Protein AF-A0A4Z0EK10-F1 (afdb_monomer_lite)

Sequence (229 aa):
MNTLVLLLAAGGTLLLPGCGADTPPAQRVPARRLAALPPPAAPNLAAHESDSASLEDVQRQVLSQLNRDPLVGNVGHDFAHLVAIYERSIQAGAERELRTGQHPGLLQLAAAVRGRALALGAAAERLAQDLHGRARNYAPDDFSDPFTRGVRESLKVSMRAHAAAALPDHDFAALLAGQRQSVAAIARAALATGRLPAAGQALARQVLAPRPAETQLLQSVLRKRHPAQ

pLDDT: mean 79.88, std 21.48, range [30.05, 98.5]

Foldseek 3Di:
DDDDDDDDDDDDDDDDDDDDDDDDPDDDDPDDDPPPDPDDPPPPPPPPPPVPLFLVVLLVQLVVVCVVVPDPQQLQLNLLVSLLSLLVSLLSLLVLCCVANDPPVSVVVSVVSNVVSVVLNVLSVVRNVVCPPPDHDGDCPDCPTLLVVLLVVLSVLSVPQDDDPVHSLLRSLSSVVSSLVSSLSNLVSSVVSVRHDPSSVVSSCVSNPDDPVSNVSSVVSNVPPDDDD

Secondary structure (DSSP, 8-state):
------------------------------------PPPP-------------SHHHHHHHHHHHHHHS---S-HHHHHHHHHHHHHHHHHHHHHHHHHH---HHHHHHHHHHHHHHHHHHHHHHHHHHHTTTPPP-S-TT-TTSHHHHHHHHHHHHHHHSPPP-S-HHHHHHHHHHHHHHHHHHHHHHHHHTT---HHHHHHHHHHH---HHHHHHHHHHHHT-----

Structure (mmCIF, N/CA/C/O backbone):
data_AF-A0A4Z0EK10-F1
#
_entry.id   AF-A0A4Z0EK10-F1
#
loop_
_atom_site.group_PDB
_atom_site.id
_atom_site.type_symbol
_atom_site.label_atom_id
_atom_site.label_alt_id
_atom_site.label_comp_id
_atom_site.label_asym_id
_atom_site.label_entity_id
_atom_site.label_seq_id
_atom_site.pdbx_PDB_ins_code
_atom_site.Cartn_x
_atom_site.Cartn_y
_atom_site.Cartn_z
_atom_site.occupancy
_atom_site.B_iso_or_equiv
_atom_site.auth_seq_id
_atom_site.auth_comp_id
_atom_site.auth_asym_id
_atom_site.auth_atom_id
_atom_site.pdbx_PDB_model_num
ATOM 1 N N . MET A 1 1 ? -53.757 5.456 -19.008 1.00 47.75 1 MET A N 1
ATOM 2 C CA . MET A 1 1 ? -54.662 4.377 -19.456 1.00 47.75 1 MET A CA 1
ATOM 3 C C . MET A 1 1 ? -54.189 3.926 -20.825 1.00 47.75 1 MET A C 1
ATOM 5 O O . MET A 1 1 ? -54.245 4.740 -21.730 1.00 47.75 1 MET A O 1
ATOM 9 N N . ASN A 1 2 ? -53.629 2.719 -20.940 1.00 40.22 2 ASN A N 1
ATOM 10 C CA . ASN A 1 2 ? -53.630 1.915 -22.170 1.00 40.22 2 ASN A CA 1
ATOM 11 C C . ASN A 1 2 ? -53.059 0.518 -21.873 1.00 40.22 2 ASN A C 1
ATOM 13 O O . ASN A 1 2 ? -51.856 0.312 -21.768 1.00 40.22 2 ASN A O 1
ATOM 17 N N . THR A 1 3 ? -54.004 -0.376 -21.603 1.00 50.72 3 THR A N 1
ATOM 18 C CA . THR A 1 3 ? -54.178 -1.735 -22.133 1.00 50.72 3 THR A CA 1
ATOM 19 C C . THR A 1 3 ? -52.950 -2.618 -22.408 1.00 50.72 3 THR A C 1
ATOM 21 O O . THR A 1 3 ? -52.325 -2.576 -23.460 1.00 50.72 3 THR A O 1
ATOM 24 N N . LEU A 1 4 ? -52.722 -3.487 -21.422 1.00 48.34 4 LEU A N 1
ATOM 25 C CA . LEU A 1 4 ? -52.412 -4.922 -21.463 1.00 48.34 4 LEU A CA 1
ATOM 26 C C . LEU A 1 4 ? -52.564 -5.647 -22.828 1.00 48.34 4 LEU A C 1
ATOM 28 O O . LEU A 1 4 ? -53.654 -5.662 -23.397 1.00 48.34 4 LEU A O 1
ATOM 32 N N . VAL A 1 5 ? -51.532 -6.396 -23.242 1.00 55.84 5 VAL A N 1
ATOM 33 C CA . VAL A 1 5 ? -51.675 -7.646 -24.016 1.00 55.84 5 VAL A CA 1
ATOM 34 C C . VAL A 1 5 ? -50.801 -8.720 -23.365 1.00 55.84 5 VAL A C 1
ATOM 36 O O . VAL A 1 5 ? -49.588 -8.572 -23.235 1.00 55.84 5 VAL A O 1
ATOM 39 N N . LEU A 1 6 ? -51.475 -9.778 -22.920 1.00 52.28 6 LEU A N 1
ATOM 40 C CA . LEU A 1 6 ? -50.957 -11.032 -22.383 1.00 52.28 6 LEU A CA 1
ATOM 41 C C . LEU A 1 6 ? -50.672 -11.988 -23.554 1.00 52.28 6 LEU A C 1
ATOM 43 O O . LEU A 1 6 ? -51.521 -12.110 -24.436 1.00 52.28 6 LEU A O 1
ATOM 47 N N . LEU A 1 7 ? -49.571 -12.745 -23.521 1.00 56.16 7 LEU A N 1
ATOM 48 C CA . LEU A 1 7 ? -49.493 -14.018 -24.244 1.00 56.16 7 LEU A CA 1
ATOM 49 C C . LEU A 1 7 ? -48.640 -15.047 -23.482 1.00 56.16 7 LEU A C 1
ATOM 51 O O . LEU A 1 7 ? -47.443 -14.874 -23.267 1.00 56.16 7 LEU A O 1
ATOM 55 N N . LEU A 1 8 ? -49.353 -16.097 -23.058 1.00 53.88 8 LEU A N 1
ATOM 56 C CA . LEU A 1 8 ? -48.940 -17.472 -22.741 1.00 53.88 8 LEU A CA 1
ATOM 57 C C . LEU A 1 8 ? -47.992 -18.059 -23.814 1.00 53.88 8 LEU A C 1
ATOM 59 O O . LEU A 1 8 ? -47.977 -17.566 -24.934 1.00 53.88 8 LEU A O 1
ATOM 63 N N . ALA A 1 9 ? -47.331 -19.211 -23.695 1.00 47.28 9 ALA A N 1
ATOM 64 C CA . ALA A 1 9 ? -46.877 -20.137 -22.650 1.00 47.28 9 ALA A CA 1
ATOM 65 C C . ALA A 1 9 ? -46.330 -21.357 -23.433 1.00 47.28 9 ALA A C 1
ATOM 67 O O . ALA A 1 9 ? -46.975 -21.759 -24.396 1.00 47.28 9 ALA A O 1
ATOM 68 N N . ALA A 1 10 ? -45.201 -21.955 -23.038 1.00 53.94 10 ALA A N 1
ATOM 69 C CA . ALA A 1 10 ? -44.805 -23.354 -23.312 1.00 53.94 10 ALA A CA 1
ATOM 70 C C . ALA A 1 10 ? -43.416 -23.558 -22.669 1.00 53.94 10 ALA A C 1
ATOM 72 O O . ALA A 1 10 ? -42.511 -22.777 -22.927 1.00 53.94 10 ALA A O 1
ATOM 73 N N . GLY A 1 11 ? -43.171 -24.483 -21.743 1.00 50.38 11 GLY A N 1
ATOM 74 C CA . GLY A 1 11 ? -43.614 -25.873 -21.729 1.00 50.38 11 GLY A CA 1
ATOM 75 C C . GLY A 1 11 ? -42.463 -26.728 -22.264 1.00 50.38 11 GLY A C 1
ATOM 76 O O . GLY A 1 11 ? -42.337 -26.882 -23.471 1.00 50.38 11 GLY A O 1
ATOM 77 N N . GLY A 1 12 ? -41.593 -27.227 -21.379 1.00 52.25 12 GLY A N 1
ATOM 78 C CA . GLY A 1 12 ? -40.404 -27.984 -21.780 1.00 52.25 12 GLY A CA 1
ATOM 79 C C . GLY A 1 12 ? -39.626 -28.578 -20.607 1.00 52.25 12 GLY A C 1
ATOM 80 O O . GLY A 1 12 ? -38.464 -28.249 -20.398 1.00 52.25 12 GLY A O 1
ATOM 81 N N . THR A 1 13 ? -40.269 -29.437 -19.818 1.00 56.75 13 THR A N 1
ATOM 82 C CA . THR A 1 13 ? -39.607 -30.364 -18.892 1.00 56.75 13 THR A CA 1
ATOM 83 C C . THR A 1 13 ? -39.066 -31.555 -19.683 1.00 56.75 13 THR A C 1
ATOM 85 O O . THR A 1 13 ? -39.840 -32.366 -20.186 1.00 56.75 13 THR A O 1
ATOM 88 N N . LEU A 1 14 ? -37.742 -31.689 -19.777 1.00 59.19 14 LEU A N 1
ATOM 89 C CA . LEU A 1 14 ? -37.100 -32.925 -20.227 1.00 59.19 14 LEU A CA 1
ATOM 90 C C . LEU A 1 14 ? -36.701 -33.750 -19.001 1.00 59.19 14 LEU A C 1
ATOM 92 O O . LEU A 1 14 ? -35.735 -33.443 -18.306 1.00 59.19 14 LEU A O 1
ATOM 96 N N . LEU A 1 15 ? -37.488 -34.794 -18.745 1.00 62.97 15 LEU A N 1
ATOM 97 C CA . LEU A 1 15 ? -37.109 -35.950 -17.939 1.00 62.97 15 LEU A CA 1
ATOM 98 C C . LEU A 1 15 ? -36.258 -36.872 -18.821 1.00 62.97 15 LEU A C 1
ATOM 100 O O . LEU A 1 15 ? -36.701 -37.250 -19.905 1.00 62.97 15 LEU A O 1
ATOM 104 N N . LEU A 1 16 ? -35.073 -37.265 -18.351 1.00 63.69 16 LEU A N 1
ATOM 105 C CA . LEU A 1 16 ? -34.347 -38.416 -18.889 1.00 63.69 16 LEU A CA 1
ATOM 106 C C . LEU A 1 16 ? -34.176 -39.480 -17.789 1.00 63.69 16 LEU A C 1
ATOM 108 O O . LEU A 1 16 ? -33.967 -39.124 -16.627 1.00 63.69 16 LEU A O 1
ATOM 112 N N . PRO A 1 17 ? -34.319 -40.770 -18.144 1.00 65.75 17 PRO A N 1
ATOM 113 C CA . PRO A 1 17 ? -34.435 -41.890 -17.218 1.00 65.75 17 PRO A CA 1
ATOM 114 C C . PRO A 1 17 ? -33.068 -42.386 -16.731 1.00 65.75 17 PRO A C 1
ATOM 116 O O . PRO A 1 17 ? -32.049 -42.224 -17.400 1.00 65.75 17 PRO A O 1
ATOM 119 N N . GLY A 1 18 ? -33.065 -43.031 -15.564 1.00 53.84 18 GLY A N 1
ATOM 120 C CA . GLY A 1 18 ? -31.908 -43.757 -15.050 1.00 53.84 18 GLY A CA 1
ATOM 121 C C . GLY A 1 18 ? -31.681 -45.104 -15.741 1.00 53.84 18 GLY A C 1
ATOM 122 O O . GLY A 1 18 ? -32.594 -45.667 -16.333 1.00 53.84 18 GLY A O 1
ATOM 123 N N . CYS A 1 19 ? -30.461 -45.625 -15.604 1.00 58.31 19 CYS A N 1
ATOM 124 C CA . CYS A 1 19 ? -30.144 -47.054 -15.545 1.00 58.31 19 CYS A CA 1
ATOM 125 C C . CYS A 1 19 ? -28.684 -47.195 -15.095 1.00 58.31 19 CYS A C 1
ATOM 127 O O . CYS A 1 19 ? -27.784 -46.614 -15.698 1.00 58.31 19 CYS A O 1
ATOM 129 N N . GLY A 1 20 ? -28.461 -47.921 -14.000 1.00 46.81 20 GLY A N 1
ATOM 130 C CA . GLY A 1 20 ? -27.128 -48.337 -13.578 1.00 46.81 20 GLY A CA 1
ATOM 131 C C . GLY A 1 20 ? -26.662 -49.582 -14.330 1.00 46.81 20 GLY A C 1
ATOM 132 O O . GLY A 1 20 ? -27.494 -50.320 -14.851 1.00 46.81 20 GLY A O 1
ATOM 133 N N . ALA A 1 21 ? -25.347 -49.799 -14.361 1.00 47.12 21 ALA A N 1
ATOM 134 C CA . ALA A 1 21 ? -24.664 -51.024 -13.928 1.00 47.12 21 ALA A CA 1
ATOM 135 C C . ALA A 1 21 ? -23.184 -51.011 -14.366 1.00 47.12 21 ALA A C 1
ATOM 137 O O . ALA A 1 21 ? -22.825 -50.459 -15.402 1.00 47.12 21 ALA A O 1
ATOM 138 N N . ASP A 1 22 ? -22.379 -51.676 -13.540 1.00 49.97 22 ASP A N 1
ATOM 139 C CA . ASP A 1 22 ? -21.115 -52.350 -13.845 1.00 49.97 22 ASP A CA 1
ATOM 140 C C . ASP A 1 22 ? -19.837 -51.527 -14.044 1.00 49.97 22 ASP A C 1
ATOM 142 O O . ASP A 1 22 ? -19.376 -51.201 -15.136 1.00 49.97 22 ASP A O 1
ATOM 146 N N . THR A 1 23 ? -19.180 -51.320 -12.903 1.00 52.31 23 THR A N 1
ATOM 147 C CA . THR A 1 23 ? -17.749 -51.048 -12.767 1.00 52.31 23 THR A CA 1
ATOM 148 C C . THR A 1 23 ? -16.926 -52.284 -13.174 1.00 52.31 23 THR A C 1
ATOM 150 O O . THR A 1 23 ? -17.044 -53.325 -12.522 1.00 52.31 23 THR A O 1
ATOM 153 N N . PRO A 1 24 ? -16.020 -52.200 -14.164 1.00 60.88 24 PRO A N 1
ATOM 154 C CA . PRO A 1 24 ? -15.007 -53.229 -14.388 1.00 60.88 24 PRO A CA 1
ATOM 155 C C . PRO A 1 24 ? -13.875 -53.107 -13.349 1.00 60.88 24 PRO A C 1
ATOM 157 O O . PRO A 1 24 ? -13.464 -51.986 -13.028 1.00 60.88 24 PRO A O 1
ATOM 160 N N . PRO A 1 25 ? -13.290 -54.211 -12.845 1.00 53.12 25 PRO A N 1
ATOM 161 C CA . PRO A 1 25 ? -12.092 -54.134 -12.020 1.00 53.12 25 PRO A CA 1
ATOM 162 C C . PRO A 1 25 ? -10.884 -53.805 -12.909 1.00 53.12 25 PRO A C 1
ATOM 164 O O . PRO A 1 25 ? -10.335 -54.673 -13.587 1.00 53.12 25 PRO A O 1
ATOM 167 N N . ALA A 1 26 ? -10.451 -52.544 -12.911 1.00 47.34 26 ALA A N 1
ATOM 168 C CA . ALA A 1 26 ? -9.211 -52.152 -13.569 1.00 47.34 26 ALA A CA 1
ATOM 169 C C . ALA A 1 26 ? -7.996 -52.511 -12.693 1.00 47.34 26 ALA A C 1
ATOM 171 O O . ALA A 1 26 ? -7.876 -52.112 -11.533 1.00 47.34 26 ALA A O 1
ATOM 172 N N . GLN A 1 27 ? -7.109 -53.301 -13.295 1.00 46.69 27 GLN A N 1
ATOM 173 C CA . GLN A 1 27 ? -5.836 -53.801 -12.785 1.00 46.69 27 GLN A CA 1
ATOM 174 C C . GLN A 1 27 ? -4.974 -52.717 -12.118 1.00 46.69 27 GLN A C 1
ATOM 176 O O . GLN A 1 27 ? -4.704 -51.662 -12.691 1.00 46.69 27 GLN A O 1
ATOM 181 N N . ARG A 1 28 ? -4.438 -53.031 -10.931 1.00 41.78 28 ARG A N 1
ATOM 182 C CA . ARG A 1 28 ? -3.312 -52.295 -10.342 1.00 41.78 28 ARG A CA 1
ATOM 183 C C . ARG A 1 28 ? -2.048 -52.579 -11.152 1.00 41.78 28 ARG A C 1
ATOM 185 O O . ARG A 1 28 ? -1.432 -53.630 -10.998 1.00 41.78 28 ARG A O 1
ATOM 192 N N . VAL A 1 29 ? -1.639 -51.617 -11.968 1.00 49.53 29 VAL A N 1
ATOM 193 C CA . VAL A 1 29 ? -0.254 -51.517 -12.442 1.00 49.53 29 VAL A CA 1
ATOM 194 C C . VAL A 1 29 ? 0.632 -51.221 -11.220 1.00 49.53 29 VAL A C 1
ATOM 196 O O . VAL A 1 29 ? 0.300 -50.315 -10.451 1.00 49.53 29 VAL A O 1
ATOM 199 N N . PRO A 1 30 ? 1.736 -51.952 -10.982 1.00 44.97 30 PRO A N 1
ATOM 200 C CA . PRO A 1 30 ? 2.655 -51.613 -9.905 1.00 44.97 30 PRO A CA 1
ATOM 201 C C . PRO A 1 30 ? 3.260 -50.232 -10.175 1.00 44.97 30 PRO A C 1
ATOM 203 O O . PRO A 1 30 ? 3.948 -50.016 -11.173 1.00 44.97 30 PRO A O 1
ATOM 206 N N . ALA A 1 31 ? 2.990 -49.288 -9.272 1.00 42.72 31 ALA A N 1
ATOM 207 C CA . ALA A 1 31 ? 3.600 -47.971 -9.284 1.00 42.72 31 ALA A CA 1
ATOM 208 C C . ALA A 1 31 ? 5.120 -48.123 -9.139 1.00 42.72 31 ALA A C 1
ATOM 210 O O . ALA A 1 31 ? 5.648 -48.393 -8.058 1.00 42.72 31 ALA A O 1
ATOM 211 N N . ARG A 1 32 ? 5.837 -47.946 -10.250 1.00 38.28 32 ARG A N 1
ATOM 212 C CA . ARG A 1 32 ? 7.274 -47.686 -10.247 1.00 38.28 32 ARG A CA 1
ATOM 213 C C . ARG A 1 32 ? 7.479 -46.413 -9.426 1.00 38.28 32 ARG A C 1
ATOM 215 O O . ARG A 1 32 ? 7.024 -45.348 -9.833 1.00 38.28 32 ARG A O 1
ATOM 222 N N . ARG A 1 33 ? 8.113 -46.538 -8.254 1.00 39.78 33 ARG A N 1
ATOM 223 C CA . ARG A 1 33 ? 8.541 -45.405 -7.422 1.00 39.78 33 ARG A CA 1
ATOM 224 C C . ARG A 1 33 ? 9.461 -44.514 -8.257 1.00 39.78 33 ARG A C 1
ATOM 226 O O . ARG A 1 33 ? 10.658 -44.768 -8.352 1.00 39.78 33 ARG A O 1
ATOM 233 N N . LEU A 1 34 ? 8.894 -43.485 -8.873 1.00 39.22 34 LEU A N 1
ATOM 234 C CA . LEU A 1 34 ? 9.641 -42.284 -9.198 1.00 39.22 34 LEU A CA 1
ATOM 235 C C . LEU A 1 34 ? 9.953 -41.634 -7.855 1.00 39.22 34 LEU A C 1
ATOM 237 O O . LEU A 1 34 ? 9.046 -41.376 -7.063 1.00 39.22 34 LEU A O 1
ATOM 241 N N . ALA A 1 35 ? 11.242 -41.476 -7.567 1.00 42.66 35 ALA A N 1
ATOM 242 C CA . ALA A 1 35 ? 11.700 -40.707 -6.427 1.00 42.66 35 ALA A CA 1
ATOM 243 C C . ALA A 1 35 ? 10.970 -39.359 -6.447 1.00 42.66 35 ALA A C 1
ATOM 245 O O . ALA A 1 35 ? 11.043 -38.626 -7.434 1.00 42.66 35 ALA A O 1
ATOM 246 N N . ALA A 1 36 ? 10.212 -39.085 -5.386 1.00 37.19 36 ALA A N 1
ATOM 247 C CA . ALA A 1 36 ? 9.603 -37.787 -5.185 1.00 37.19 36 ALA A CA 1
ATOM 248 C C . ALA A 1 36 ? 10.741 -36.765 -5.142 1.00 37.19 36 ALA A C 1
ATOM 250 O O . ALA A 1 36 ? 11.570 -36.789 -4.231 1.00 37.19 36 ALA A O 1
ATOM 251 N N . LEU A 1 37 ? 10.807 -35.909 -6.161 1.00 43.03 37 LEU A N 1
ATOM 252 C CA . LEU A 1 37 ? 11.572 -34.677 -6.074 1.00 43.03 37 LEU A CA 1
ATOM 253 C C . LEU A 1 37 ? 11.081 -33.942 -4.819 1.00 43.03 37 LEU A C 1
ATOM 255 O O . LEU A 1 37 ? 9.863 -33.864 -4.616 1.00 43.03 37 LEU A O 1
ATOM 259 N N . PRO A 1 38 ? 11.986 -33.455 -3.954 1.00 40.94 38 PRO A N 1
ATOM 260 C CA . PRO A 1 38 ? 11.575 -32.681 -2.797 1.00 40.94 38 PRO A CA 1
ATOM 261 C C . PRO A 1 38 ? 10.718 -31.502 -3.283 1.00 40.94 38 PRO A C 1
ATOM 263 O O . PRO A 1 38 ? 11.028 -30.925 -4.332 1.00 40.94 38 PRO A O 1
ATOM 266 N N . PRO A 1 39 ? 9.635 -31.146 -2.568 1.00 42.28 39 PRO A N 1
ATOM 267 C CA . PRO A 1 39 ? 8.909 -29.924 -2.879 1.00 42.28 39 PRO A CA 1
ATOM 268 C C . PRO A 1 39 ? 9.919 -28.767 -2.903 1.00 42.28 39 PRO A C 1
ATOM 270 O O . PRO A 1 39 ? 10.843 -28.776 -2.079 1.00 42.28 39 PRO A O 1
ATOM 273 N N . PRO A 1 40 ? 9.794 -27.785 -3.821 1.00 41.62 40 PRO A N 1
ATOM 274 C CA . PRO A 1 40 ? 10.572 -26.565 -3.682 1.00 41.62 40 PRO A CA 1
ATOM 275 C C . PRO A 1 40 ? 10.317 -26.067 -2.266 1.00 41.62 40 PRO A C 1
ATOM 277 O O . PRO A 1 40 ? 9.159 -25.948 -1.857 1.00 41.62 40 PRO A O 1
ATOM 280 N N . ALA A 1 41 ? 11.394 -25.890 -1.500 1.00 33.44 41 ALA A N 1
ATOM 281 C CA . ALA A 1 41 ? 11.308 -25.326 -0.171 1.00 33.44 41 ALA A CA 1
ATOM 282 C C . ALA A 1 41 ? 10.461 -24.061 -0.300 1.00 33.44 41 ALA A C 1
ATOM 284 O O . ALA A 1 41 ? 10.862 -23.114 -0.981 1.00 33.44 41 ALA A O 1
ATOM 285 N N . ALA A 1 42 ? 9.263 -24.077 0.289 1.00 35.34 42 ALA A N 1
ATOM 286 C CA . ALA A 1 42 ? 8.547 -22.843 0.526 1.00 35.34 42 ALA A CA 1
ATOM 287 C C . ALA A 1 42 ? 9.570 -21.933 1.210 1.00 35.34 42 ALA A C 1
ATOM 289 O O . ALA A 1 42 ? 10.209 -22.399 2.164 1.00 35.34 42 ALA A O 1
ATOM 290 N N . PRO A 1 43 ? 9.826 -20.711 0.705 1.00 34.19 43 PRO A N 1
ATOM 291 C CA . PRO A 1 43 ? 10.676 -19.794 1.428 1.00 34.19 43 PRO A CA 1
ATOM 292 C C . PRO A 1 43 ? 10.074 -19.723 2.820 1.00 34.19 43 PRO A C 1
ATOM 294 O O . PRO A 1 43 ? 8.905 -19.372 2.989 1.00 34.19 43 PRO A O 1
ATOM 297 N N . ASN A 1 44 ? 10.859 -20.190 3.784 1.00 30.05 44 ASN A N 1
ATOM 298 C CA . ASN A 1 44 ? 10.543 -20.169 5.192 1.00 30.05 44 ASN A CA 1
ATOM 299 C C . ASN A 1 44 ? 10.613 -18.688 5.574 1.00 30.05 44 ASN A C 1
ATOM 301 O O . ASN A 1 44 ? 11.593 -18.207 6.138 1.00 30.05 44 ASN A O 1
ATOM 305 N N . LEU A 1 45 ? 9.603 -17.931 5.139 1.00 34.62 45 LEU A N 1
ATOM 306 C CA . LEU A 1 45 ? 9.253 -16.639 5.676 1.00 34.62 45 LEU A CA 1
ATOM 307 C C . LEU A 1 45 ? 8.783 -16.981 7.073 1.00 34.62 45 LEU A C 1
ATOM 309 O O . LEU A 1 45 ? 7.595 -17.190 7.306 1.00 34.62 45 LEU A O 1
ATOM 313 N N . ALA A 1 46 ? 9.754 -17.140 7.974 1.00 30.50 46 ALA A N 1
ATOM 314 C CA . ALA A 1 46 ? 9.512 -17.069 9.388 1.00 30.50 46 ALA A CA 1
ATOM 315 C C . ALA A 1 46 ? 8.582 -15.875 9.560 1.00 30.50 46 ALA A C 1
ATOM 317 O O . ALA A 1 46 ? 8.954 -14.731 9.272 1.00 30.50 46 ALA A O 1
ATOM 318 N N . ALA A 1 47 ? 7.339 -16.178 9.921 1.00 33.91 47 ALA A N 1
ATOM 319 C CA . ALA A 1 47 ? 6.456 -15.217 10.514 1.00 33.91 47 ALA A CA 1
ATOM 320 C C . ALA A 1 47 ? 7.213 -14.748 11.752 1.00 33.91 47 ALA A C 1
ATOM 322 O O . ALA A 1 47 ? 7.162 -15.365 12.811 1.00 33.91 47 ALA A O 1
ATOM 323 N N . HIS A 1 48 ? 8.003 -13.687 11.601 1.00 31.22 48 HIS A N 1
ATOM 324 C CA . HIS A 1 48 ? 8.180 -12.788 12.709 1.00 31.22 48 HIS A CA 1
ATOM 325 C C . HIS A 1 48 ? 6.759 -12.329 13.000 1.00 31.22 48 HIS A C 1
ATOM 327 O O . HIS A 1 48 ? 6.218 -11.481 12.290 1.00 31.22 48 HIS A O 1
ATOM 333 N N . GLU A 1 49 ? 6.134 -12.978 13.984 1.00 35.53 49 GLU A N 1
ATOM 334 C CA . GLU A 1 49 ? 5.062 -12.395 14.772 1.00 35.53 49 GLU A CA 1
ATOM 335 C C . GLU A 1 49 ? 5.643 -11.112 15.365 1.00 35.53 49 GLU A C 1
ATOM 337 O O . GLU A 1 49 ? 6.135 -11.053 16.488 1.00 35.53 49 GLU A O 1
ATOM 342 N N . SER A 1 50 ? 5.701 -10.077 14.535 1.00 38.31 50 SER A N 1
ATOM 343 C CA . SER A 1 50 ? 5.911 -8.724 14.979 1.00 38.31 50 SER A CA 1
ATOM 344 C C . SER A 1 50 ? 4.631 -8.380 15.715 1.00 38.31 50 SER A C 1
ATOM 346 O O . SER A 1 50 ? 3.664 -7.908 15.123 1.00 38.31 50 SER A O 1
ATOM 348 N N . ASP A 1 51 ? 4.633 -8.600 17.027 1.00 42.62 51 ASP A N 1
ATOM 349 C CA . ASP A 1 51 ? 3.610 -8.142 17.979 1.00 42.62 51 ASP A CA 1
ATOM 350 C C . ASP A 1 51 ? 3.599 -6.594 18.105 1.00 42.62 51 ASP A C 1
ATOM 352 O O . ASP A 1 51 ? 3.180 -5.992 19.090 1.00 42.62 51 ASP A O 1
ATOM 356 N N . SER A 1 52 ? 4.097 -5.927 17.068 1.00 46.56 52 SER A N 1
ATOM 357 C CA . SER A 1 52 ? 4.566 -4.560 17.002 1.00 46.56 52 SER A CA 1
ATOM 358 C C . SER A 1 52 ? 3.898 -3.919 15.782 1.00 46.56 52 SER A C 1
ATOM 360 O O . SER A 1 52 ? 4.442 -3.930 14.678 1.00 46.56 52 SER A O 1
ATOM 362 N N . ALA A 1 53 ? 2.660 -3.450 15.965 1.00 58.47 53 ALA A N 1
ATOM 363 C CA . ALA A 1 53 ? 1.878 -2.764 14.930 1.00 58.47 53 ALA A CA 1
ATOM 364 C C . ALA A 1 53 ? 1.782 -1.256 15.200 1.00 58.47 53 ALA A C 1
ATOM 366 O O . ALA A 1 53 ? 0.732 -0.638 15.001 1.00 58.47 53 ALA A O 1
ATOM 367 N N . SER A 1 54 ? 2.854 -0.665 15.736 1.00 65.12 54 SER A N 1
ATOM 368 C CA . SER A 1 54 ? 2.999 0.787 15.730 1.00 65.12 54 SER A CA 1
ATOM 369 C C . SER A 1 54 ? 3.455 1.260 14.347 1.00 65.12 54 SER A C 1
ATOM 371 O O . SER A 1 54 ? 4.032 0.509 13.556 1.00 65.12 54 SER A O 1
ATOM 373 N N . LEU A 1 55 ? 3.213 2.534 14.048 1.00 66.50 55 LEU A N 1
ATOM 374 C CA . LEU A 1 55 ? 3.698 3.155 12.819 1.00 66.50 55 LEU A CA 1
ATOM 375 C C . LEU A 1 55 ? 5.235 3.093 12.707 1.00 66.50 55 LEU A C 1
ATOM 377 O O . LEU A 1 55 ? 5.758 2.899 11.612 1.00 66.50 55 LEU A O 1
ATOM 381 N N . GLU A 1 56 ? 5.952 3.224 13.824 1.00 70.62 56 GLU A N 1
ATOM 382 C CA . GLU A 1 56 ? 7.416 3.127 13.866 1.00 70.62 56 GLU A CA 1
ATOM 383 C C . GLU A 1 56 ? 7.904 1.717 13.516 1.00 70.62 56 GLU A C 1
ATOM 385 O O . GLU A 1 56 ? 8.888 1.559 12.794 1.00 70.62 56 GLU A O 1
ATOM 390 N N . ASP A 1 57 ? 7.201 0.677 13.966 1.00 70.94 57 ASP A N 1
ATOM 391 C CA . ASP A 1 57 ? 7.541 -0.712 13.636 1.00 70.94 57 ASP A CA 1
ATOM 392 C C . ASP A 1 57 ? 7.375 -0.982 12.150 1.00 70.94 57 ASP A C 1
ATOM 394 O O . ASP A 1 57 ? 8.255 -1.562 11.519 1.00 70.94 57 ASP A O 1
ATOM 398 N N . VAL A 1 58 ? 6.286 -0.478 11.573 1.00 68.25 58 VAL A N 1
ATOM 399 C CA . VAL A 1 58 ? 6.038 -0.549 10.135 1.00 68.25 58 VAL A CA 1
ATOM 400 C C . VAL A 1 58 ? 7.126 0.182 9.353 1.00 68.25 58 VAL A C 1
ATOM 402 O O . VAL A 1 58 ? 7.614 -0.331 8.349 1.00 68.25 58 VAL A O 1
ATOM 405 N N . GLN A 1 59 ? 7.547 1.365 9.803 1.00 72.06 59 GLN A N 1
ATOM 406 C CA . GLN A 1 59 ? 8.643 2.098 9.166 1.00 72.06 59 GLN A CA 1
ATOM 407 C C . GLN A 1 59 ? 9.953 1.305 9.233 1.00 72.06 59 GLN A C 1
ATOM 409 O O . GLN A 1 59 ? 10.632 1.150 8.215 1.00 72.06 59 GLN A O 1
ATOM 414 N N . ARG A 1 60 ? 10.291 0.754 10.405 1.00 77.06 60 ARG A N 1
ATOM 415 C CA . ARG A 1 60 ? 11.462 -0.117 10.575 1.00 77.06 60 ARG A CA 1
ATOM 416 C C . ARG A 1 60 ? 11.366 -1.360 9.703 1.00 77.06 60 ARG A C 1
ATOM 418 O O . ARG A 1 60 ? 12.373 -1.762 9.132 1.00 77.06 60 ARG A O 1
ATOM 425 N N . GLN A 1 61 ? 10.178 -1.934 9.552 1.00 73.06 61 GLN A N 1
ATOM 426 C CA . GLN A 1 61 ? 9.936 -3.085 8.695 1.00 73.06 61 GLN A CA 1
ATOM 427 C C . GLN A 1 61 ? 10.138 -2.738 7.222 1.00 73.06 61 GLN A C 1
ATOM 429 O O . GLN A 1 61 ? 10.857 -3.462 6.541 1.00 73.06 61 GLN A O 1
ATOM 434 N N . VAL A 1 62 ? 9.571 -1.629 6.736 1.00 75.06 62 VAL A N 1
ATOM 435 C CA . VAL A 1 62 ? 9.763 -1.163 5.353 1.00 75.06 62 VAL A CA 1
ATOM 436 C C . VAL A 1 62 ? 11.248 -0.925 5.079 1.00 75.06 62 VAL A C 1
ATOM 438 O O . VAL A 1 62 ? 11.772 -1.442 4.100 1.00 75.06 62 VAL A O 1
ATOM 441 N N . LEU A 1 63 ? 11.953 -0.208 5.960 1.00 78.75 63 LEU A N 1
ATOM 442 C CA . LEU A 1 63 ? 13.387 0.062 5.802 1.00 78.75 63 LEU A CA 1
ATOM 443 C C . LEU A 1 63 ? 14.235 -1.214 5.896 1.00 78.75 63 LEU A C 1
ATOM 445 O O . LEU A 1 63 ? 15.115 -1.434 5.071 1.00 78.75 63 LEU A O 1
ATOM 449 N N . SER A 1 64 ? 13.956 -2.084 6.868 1.00 79.69 64 SER A N 1
ATOM 450 C CA . SER A 1 64 ? 14.618 -3.386 7.013 1.00 79.69 64 SER A CA 1
ATOM 451 C C . SER A 1 64 ? 14.396 -4.265 5.789 1.00 79.69 64 SER A C 1
ATOM 453 O O . SER A 1 64 ? 15.311 -4.968 5.364 1.00 79.69 64 SER A O 1
ATOM 455 N N . GLN A 1 65 ? 13.188 -4.248 5.231 1.00 76.56 65 GLN A N 1
ATOM 456 C CA . GLN A 1 65 ? 12.865 -5.036 4.058 1.00 76.56 65 GLN A CA 1
ATOM 457 C C . GLN A 1 65 ? 13.537 -4.464 2.815 1.00 76.56 65 GLN A C 1
ATOM 459 O O . GLN A 1 65 ? 14.143 -5.234 2.094 1.00 76.56 65 GLN A O 1
ATOM 464 N N . LEU A 1 66 ? 13.563 -3.144 2.626 1.00 78.69 66 LEU A N 1
ATOM 465 C CA . LEU A 1 66 ? 14.320 -2.517 1.536 1.00 78.69 66 LEU A CA 1
ATOM 466 C C . LEU A 1 66 ? 15.837 -2.726 1.653 1.00 78.69 66 LEU A C 1
ATOM 468 O O . LEU A 1 66 ? 16.527 -2.758 0.640 1.00 78.69 66 LEU A O 1
ATOM 472 N N . ASN A 1 67 ? 16.365 -2.893 2.868 1.00 82.38 67 ASN A N 1
ATOM 473 C CA . ASN A 1 67 ? 17.767 -3.262 3.069 1.00 82.38 67 ASN A CA 1
ATOM 474 C C . ASN A 1 67 ? 18.049 -4.733 2.717 1.00 82.38 67 ASN A C 1
ATOM 476 O O . ASN A 1 67 ? 19.161 -5.052 2.306 1.00 82.38 67 ASN A O 1
ATOM 480 N N . ARG A 1 68 ? 17.074 -5.630 2.914 1.00 83.75 68 ARG A N 1
ATOM 481 C CA . ARG A 1 68 ? 17.194 -7.065 2.596 1.00 83.75 68 ARG A CA 1
ATOM 482 C C . ARG A 1 68 ? 16.930 -7.353 1.119 1.00 83.75 68 ARG A C 1
ATOM 484 O O . ARG A 1 68 ? 17.697 -8.075 0.495 1.00 83.75 68 ARG A O 1
ATOM 491 N N . ASP A 1 69 ? 15.881 -6.738 0.592 1.00 83.06 69 ASP A N 1
ATOM 492 C CA . ASP A 1 69 ? 15.375 -6.860 -0.768 1.00 83.06 69 ASP A CA 1
ATOM 493 C C . ASP A 1 69 ? 15.417 -5.465 -1.421 1.00 83.06 69 ASP A C 1
ATOM 495 O O . ASP A 1 69 ? 14.407 -4.750 -1.455 1.00 83.06 69 ASP A O 1
ATOM 499 N N . PRO A 1 70 ? 16.596 -5.014 -1.887 1.00 87.81 70 PRO A N 1
ATOM 500 C CA . PRO A 1 70 ? 16.728 -3.701 -2.495 1.00 87.81 70 PRO A CA 1
ATOM 501 C C . PRO A 1 70 ? 15.914 -3.602 -3.784 1.00 87.81 70 PRO A C 1
ATOM 503 O O . PRO A 1 70 ? 15.698 -4.581 -4.502 1.00 87.81 70 PRO A O 1
ATOM 506 N N . LEU A 1 71 ? 15.506 -2.375 -4.103 1.00 93.00 71 LEU A N 1
ATOM 507 C CA . LEU A 1 71 ? 14.825 -2.071 -5.354 1.00 93.00 71 LEU A CA 1
ATOM 508 C C . LEU A 1 71 ? 15.711 -2.462 -6.545 1.00 93.00 71 LEU A C 1
ATOM 510 O O . LEU A 1 71 ? 16.868 -2.046 -6.633 1.00 93.00 71 LEU A O 1
ATOM 514 N N . VAL A 1 72 ? 15.166 -3.248 -7.473 1.00 95.12 72 VAL A N 1
ATOM 515 C CA . VAL A 1 72 ? 15.954 -3.869 -8.554 1.00 95.12 72 VAL A CA 1
ATOM 516 C C . VAL A 1 72 ? 16.070 -2.987 -9.796 1.00 95.12 72 VAL A C 1
ATOM 518 O O . VAL A 1 72 ? 16.792 -3.323 -10.732 1.00 95.12 72 VAL A O 1
ATOM 521 N N . GLY A 1 73 ? 15.371 -1.851 -9.832 1.00 96.50 73 GLY A N 1
ATOM 522 C CA . GLY A 1 73 ? 15.404 -0.915 -10.954 1.00 96.50 73 GLY A CA 1
ATOM 523 C C . GLY A 1 73 ? 14.391 -1.231 -12.048 1.00 96.50 73 GLY A C 1
ATOM 524 O O . GLY A 1 73 ? 14.540 -0.742 -13.166 1.00 96.50 73 GLY A O 1
ATOM 525 N N . ASN A 1 74 ? 13.357 -2.022 -11.753 1.00 97.81 74 ASN A N 1
ATOM 526 C CA . ASN A 1 74 ? 12.206 -2.207 -12.635 1.00 97.81 74 ASN A CA 1
ATOM 527 C C . ASN A 1 74 ? 10.939 -1.640 -11.978 1.00 97.81 74 ASN A C 1
ATOM 529 O O . ASN A 1 74 ? 10.501 -2.146 -10.950 1.00 97.81 74 ASN A O 1
ATOM 533 N N . VAL A 1 75 ? 10.338 -0.599 -12.571 1.00 97.94 75 VAL A N 1
ATOM 534 C CA . VAL A 1 75 ? 9.205 0.138 -11.979 1.00 97.94 75 VAL A CA 1
ATOM 535 C C . VAL A 1 75 ? 8.049 -0.794 -11.629 1.00 97.94 75 VAL A C 1
ATOM 537 O O . VAL A 1 75 ? 7.454 -0.640 -10.572 1.00 97.94 75 VAL A O 1
ATOM 540 N N . GLY A 1 76 ? 7.722 -1.760 -12.493 1.00 98.19 76 GLY A N 1
ATOM 541 C CA . GLY A 1 76 ? 6.623 -2.692 -12.246 1.00 98.19 76 GLY A CA 1
ATOM 542 C C . GLY A 1 76 ? 6.908 -3.642 -11.085 1.00 98.19 76 GLY A C 1
ATOM 543 O O . GLY A 1 76 ? 6.051 -3.791 -10.216 1.00 98.19 76 GLY A O 1
ATOM 544 N N . HIS A 1 77 ? 8.107 -4.234 -11.056 1.00 98.25 77 HIS A N 1
ATOM 545 C CA . HIS A 1 77 ? 8.556 -5.092 -9.956 1.00 98.25 77 HIS A CA 1
ATOM 546 C C . HIS A 1 77 ? 8.553 -4.326 -8.634 1.00 98.25 77 HIS A C 1
ATOM 548 O O . HIS A 1 77 ? 7.902 -4.733 -7.679 1.00 98.25 77 HIS A O 1
ATOM 554 N N . ASP A 1 78 ? 9.241 -3.188 -8.597 1.00 97.31 78 ASP A N 1
ATOM 555 C CA . ASP A 1 78 ? 9.492 -2.440 -7.370 1.00 97.31 78 ASP A CA 1
ATOM 556 C C . ASP A 1 78 ? 8.226 -1.760 -6.840 1.00 97.31 78 ASP A C 1
ATOM 558 O O . ASP A 1 78 ? 7.996 -1.741 -5.634 1.00 97.31 78 ASP A O 1
ATOM 562 N N . PHE A 1 79 ? 7.341 -1.285 -7.724 1.00 98.25 79 PHE A N 1
ATOM 563 C CA . PHE A 1 79 ? 5.996 -0.855 -7.336 1.00 98.25 79 PHE A CA 1
ATOM 564 C C . PHE A 1 79 ? 5.215 -1.990 -6.667 1.00 98.25 79 PHE A C 1
ATOM 566 O O . PHE A 1 79 ? 4.669 -1.798 -5.582 1.00 98.25 79 PHE A O 1
ATOM 573 N N . ALA A 1 80 ? 5.160 -3.165 -7.299 1.00 98.19 80 ALA A N 1
ATOM 574 C CA . ALA A 1 80 ? 4.413 -4.303 -6.777 1.00 98.19 80 ALA A CA 1
ATOM 575 C C . ALA A 1 80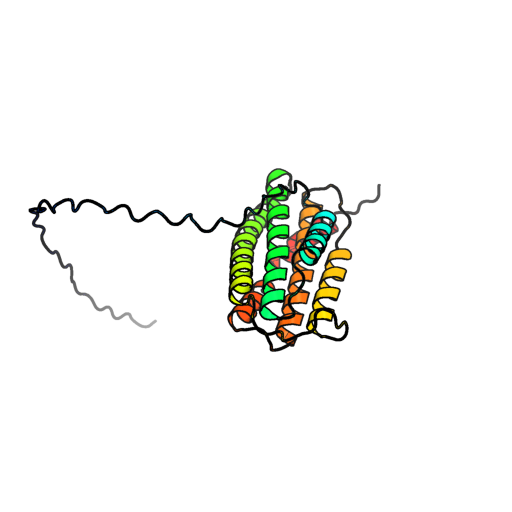 ? 5.008 -4.812 -5.453 1.00 98.19 80 ALA A C 1
ATOM 577 O O . ALA A 1 80 ? 4.278 -5.058 -4.495 1.00 98.19 80 ALA A O 1
ATOM 578 N N . HIS A 1 81 ? 6.336 -4.872 -5.358 1.00 96.25 81 HIS A N 1
ATOM 579 C CA . HIS A 1 81 ? 7.042 -5.245 -4.139 1.00 96.25 81 HIS A CA 1
ATOM 580 C C . HIS A 1 81 ? 6.733 -4.280 -2.986 1.00 96.25 81 HIS A C 1
ATOM 582 O O . HIS A 1 81 ? 6.382 -4.714 -1.890 1.00 96.25 81 HIS A O 1
ATOM 588 N N . LEU A 1 82 ? 6.768 -2.967 -3.237 1.00 94.81 82 LEU A N 1
ATOM 589 C CA . LEU A 1 82 ? 6.406 -1.965 -2.237 1.00 94.81 82 LEU A CA 1
ATOM 590 C C . LEU A 1 82 ? 4.941 -2.096 -1.802 1.00 94.81 82 LEU A C 1
ATOM 592 O O . LEU A 1 82 ? 4.673 -2.103 -0.603 1.00 94.81 82 LEU A O 1
ATOM 596 N N . VAL A 1 83 ? 3.995 -2.249 -2.737 1.00 96.44 83 VAL A N 1
ATOM 597 C CA . VAL A 1 83 ? 2.576 -2.468 -2.396 1.00 96.44 83 VAL A CA 1
ATOM 598 C C . VAL A 1 83 ? 2.425 -3.676 -1.470 1.00 96.44 83 VAL A C 1
ATOM 600 O O . VAL A 1 83 ? 1.764 -3.558 -0.442 1.00 96.44 83 VAL A O 1
ATOM 603 N N . ALA A 1 84 ? 3.088 -4.797 -1.762 1.00 95.50 84 ALA A N 1
ATOM 604 C CA . ALA A 1 84 ? 3.046 -5.978 -0.901 1.00 95.50 84 ALA A CA 1
ATOM 605 C C . ALA A 1 84 ? 3.524 -5.688 0.535 1.00 95.50 84 ALA A C 1
ATOM 607 O O . ALA A 1 84 ? 2.884 -6.116 1.495 1.00 95.50 84 ALA A O 1
ATOM 608 N N . ILE A 1 85 ? 4.608 -4.922 0.704 1.00 91.50 8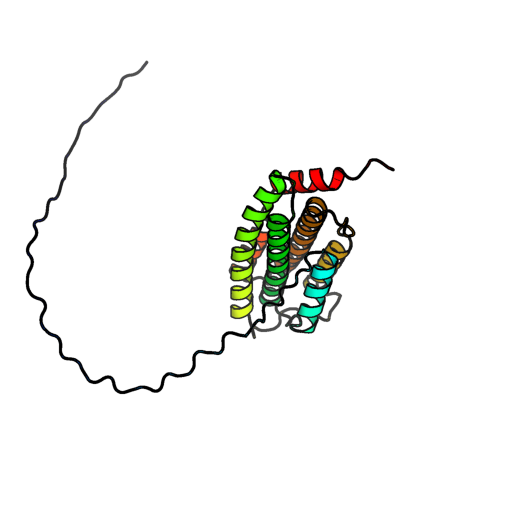5 ILE A N 1
ATOM 609 C CA . ILE A 1 85 ? 5.112 -4.535 2.032 1.00 91.50 85 ILE A CA 1
ATOM 610 C C . ILE A 1 85 ? 4.070 -3.702 2.796 1.00 91.50 85 ILE A C 1
ATOM 612 O O . ILE A 1 85 ? 3.765 -4.012 3.949 1.00 91.50 85 ILE A O 1
ATOM 616 N N . TYR A 1 86 ? 3.512 -2.666 2.160 1.00 92.06 86 TYR A N 1
ATOM 617 C CA . TYR A 1 86 ? 2.510 -1.790 2.781 1.00 92.06 86 TYR A CA 1
ATOM 618 C C . TYR A 1 86 ? 1.241 -2.566 3.168 1.00 92.06 86 TYR A C 1
ATOM 620 O O . TYR A 1 86 ? 0.731 -2.395 4.276 1.00 92.06 86 TYR A O 1
ATOM 628 N N . GLU A 1 87 ? 0.749 -3.455 2.302 1.00 94.62 87 GLU A N 1
ATOM 629 C CA . GLU A 1 87 ? -0.455 -4.242 2.589 1.00 94.62 87 GLU A CA 1
ATOM 630 C C . GLU A 1 87 ? -0.235 -5.256 3.725 1.00 94.62 87 GLU A C 1
ATOM 632 O O . GLU A 1 87 ? -1.106 -5.396 4.582 1.00 94.62 87 GLU A O 1
ATOM 637 N N . ARG A 1 88 ? 0.944 -5.892 3.835 1.00 91.56 88 ARG A N 1
ATOM 638 C CA . ARG A 1 88 ? 1.266 -6.750 4.997 1.00 91.56 88 ARG A CA 1
ATOM 639 C C . ARG A 1 88 ? 1.253 -5.973 6.316 1.00 91.56 88 ARG A C 1
ATOM 641 O O . ARG A 1 88 ? 0.736 -6.460 7.317 1.00 91.56 88 ARG A O 1
ATOM 648 N N . SER A 1 89 ? 1.775 -4.750 6.308 1.00 89.06 89 SER A N 1
ATOM 649 C CA . SER A 1 89 ? 1.732 -3.844 7.464 1.00 89.06 89 SER A CA 1
ATOM 650 C C . SER A 1 89 ? 0.290 -3.471 7.844 1.00 89.06 89 SER A C 1
ATOM 652 O O . SER A 1 89 ? -0.096 -3.545 9.013 1.00 89.06 89 SER A O 1
ATOM 654 N N . ILE A 1 90 ? -0.543 -3.143 6.851 1.00 93.31 90 ILE A N 1
ATOM 655 C CA . ILE A 1 90 ? -1.967 -2.856 7.052 1.00 93.31 90 ILE A CA 1
ATOM 656 C C . ILE A 1 90 ? -2.697 -4.075 7.633 1.00 93.31 90 ILE A C 1
ATOM 658 O O . ILE A 1 90 ? -3.532 -3.916 8.527 1.00 93.31 90 ILE A O 1
ATOM 662 N N . GLN A 1 91 ? -2.388 -5.280 7.147 1.00 94.88 91 GLN A N 1
ATOM 663 C CA . GLN A 1 91 ? -2.953 -6.523 7.663 1.00 94.88 91 GLN A CA 1
ATOM 664 C C . GLN A 1 91 ? -2.611 -6.713 9.148 1.00 94.88 91 GLN A C 1
ATOM 666 O O . GLN A 1 91 ? -3.525 -6.905 9.949 1.00 94.88 91 GLN A O 1
ATOM 671 N N . ALA A 1 92 ? -1.335 -6.585 9.522 1.00 91.88 92 ALA A N 1
ATOM 672 C CA . ALA A 1 92 ? -0.890 -6.717 10.910 1.00 91.88 92 ALA A CA 1
ATOM 673 C C . ALA A 1 92 ? -1.534 -5.662 11.831 1.00 91.88 92 ALA A C 1
ATOM 675 O O . ALA A 1 92 ? -2.011 -5.978 12.923 1.00 91.88 92 ALA A O 1
ATOM 676 N N . GLY A 1 93 ? -1.630 -4.409 11.367 1.00 92.19 93 GLY A N 1
ATOM 677 C CA . GLY A 1 93 ? -2.336 -3.342 12.081 1.00 92.19 93 GLY A CA 1
ATOM 678 C C . GLY A 1 93 ? -3.815 -3.660 12.304 1.00 92.19 93 GLY A C 1
ATOM 679 O O . GLY A 1 93 ? -4.327 -3.479 13.407 1.00 92.19 93 GLY A O 1
ATOM 680 N N . ALA A 1 94 ? -4.495 -4.187 11.284 1.00 96.12 94 ALA A N 1
ATOM 681 C CA . ALA A 1 94 ? -5.892 -4.592 11.391 1.00 96.12 94 ALA A CA 1
ATOM 682 C C . ALA A 1 94 ? -6.088 -5.793 12.330 1.00 96.12 94 ALA A C 1
ATOM 684 O O . ALA A 1 94 ? -7.069 -5.843 13.065 1.00 96.12 94 ALA A O 1
ATOM 685 N N . GLU A 1 95 ? -5.167 -6.755 12.343 1.00 95.81 95 GLU A N 1
ATOM 686 C CA . GLU A 1 95 ? -5.201 -7.882 13.282 1.00 95.81 95 GLU A CA 1
ATOM 687 C C . GLU A 1 95 ? -5.016 -7.427 14.730 1.00 95.81 95 GLU A C 1
ATOM 689 O O . GLU A 1 95 ? -5.739 -7.891 15.612 1.00 95.81 95 GLU A O 1
ATOM 694 N N . ARG A 1 96 ? -4.107 -6.479 14.986 1.00 93.88 96 ARG A N 1
ATOM 695 C CA . ARG A 1 96 ? -3.973 -5.860 16.311 1.00 93.88 96 ARG A CA 1
ATOM 696 C C . ARG A 1 96 ? -5.249 -5.123 16.711 1.00 93.88 96 ARG A C 1
ATOM 698 O O . ARG A 1 96 ? -5.738 -5.345 17.813 1.00 93.88 96 ARG A O 1
ATOM 705 N N . GLU A 1 97 ? -5.814 -4.310 15.823 1.00 95.44 97 GLU A N 1
ATOM 706 C CA . GLU A 1 97 ? -7.065 -3.593 16.092 1.00 95.44 97 GLU A CA 1
ATOM 707 C C . GLU A 1 97 ? -8.205 -4.555 16.440 1.00 95.44 97 GLU A C 1
ATOM 709 O O . GLU A 1 97 ? -8.916 -4.345 17.412 1.00 95.44 97 GLU A O 1
ATOM 714 N N . LEU A 1 98 ? -8.338 -5.670 15.720 1.00 97.12 98 LEU A N 1
ATOM 715 C CA . LEU A 1 98 ? -9.352 -6.683 16.026 1.00 97.12 98 LEU A CA 1
ATOM 716 C C . LEU A 1 98 ? -9.151 -7.361 17.391 1.00 97.12 98 LEU A C 1
ATOM 718 O O . LEU A 1 98 ? -10.124 -7.847 17.963 1.00 97.12 98 LEU A O 1
ATOM 722 N N . ARG A 1 99 ? -7.915 -7.417 17.907 1.00 96.19 99 ARG A N 1
ATOM 723 C CA . ARG A 1 99 ? -7.606 -7.975 19.235 1.00 96.19 99 ARG A CA 1
ATOM 724 C C . ARG A 1 99 ? -7.803 -6.963 20.363 1.00 96.19 99 ARG A C 1
ATOM 726 O O . ARG A 1 99 ? -8.243 -7.347 21.441 1.00 96.19 99 ARG A O 1
ATOM 733 N N . THR A 1 100 ? -7.416 -5.705 20.146 1.00 94.75 100 THR A N 1
ATOM 734 C CA . THR A 1 100 ? -7.246 -4.715 21.231 1.00 94.75 100 THR A CA 1
ATOM 735 C C . THR A 1 100 ? -8.082 -3.445 21.081 1.00 94.75 100 THR A C 1
ATOM 737 O O . THR A 1 100 ? -8.122 -2.639 22.008 1.00 94.75 100 THR A O 1
ATOM 740 N N . GLY A 1 101 ? -8.705 -3.238 19.922 1.00 94.69 101 GLY A N 1
ATOM 741 C CA . GLY A 1 101 ? -9.537 -2.078 19.619 1.00 94.69 101 GLY A CA 1
ATOM 742 C C . GLY A 1 101 ? -10.864 -2.097 20.372 1.00 94.69 101 GLY A C 1
ATOM 743 O O . GLY A 1 101 ? -11.347 -3.140 20.817 1.00 94.69 101 GLY A O 1
ATOM 744 N N . GLN A 1 102 ? -11.459 -0.920 20.521 1.00 95.50 102 GLN A N 1
ATOM 745 C CA . GLN A 1 102 ? -12.715 -0.717 21.247 1.00 95.50 102 GLN A CA 1
ATOM 746 C C . GLN A 1 102 ? -13.750 0.027 20.404 1.00 95.50 102 GLN A C 1
ATOM 748 O O . GLN A 1 102 ? -14.952 -0.094 20.655 1.00 95.50 102 GLN A O 1
ATOM 753 N N . HIS A 1 103 ? -13.327 0.769 19.378 1.00 96.38 103 HIS A N 1
ATOM 754 C CA . HIS A 1 103 ? -14.252 1.506 18.532 1.00 96.38 103 HIS A CA 1
ATOM 755 C C . HIS A 1 103 ? -14.972 0.559 17.551 1.00 96.38 103 HIS A C 1
ATOM 757 O O . HIS A 1 103 ? -14.352 0.053 16.610 1.00 96.38 103 HIS A O 1
ATOM 763 N N . PRO A 1 104 ? -16.303 0.363 17.652 1.00 96.62 104 PRO A N 1
ATOM 764 C CA . PRO A 1 104 ? -17.020 -0.646 16.863 1.00 96.62 104 PRO A CA 1
ATOM 765 C C . PRO A 1 104 ? -16.916 -0.407 15.352 1.00 96.62 104 PRO A C 1
ATOM 767 O O . PRO A 1 104 ? -16.769 -1.349 14.575 1.00 96.62 104 PRO A O 1
ATOM 770 N N . GLY A 1 105 ? -16.918 0.859 14.923 1.00 97.19 105 GLY A N 1
ATOM 771 C CA . GLY A 1 105 ? -16.702 1.201 13.517 1.00 97.19 105 GLY A CA 1
ATOM 772 C C . GLY A 1 105 ? -15.291 0.865 13.021 1.00 97.19 105 GLY A C 1
ATOM 773 O O . GLY A 1 105 ? -15.131 0.505 11.857 1.00 97.19 105 GLY A O 1
ATOM 774 N N . LEU A 1 106 ? -14.268 0.949 13.885 1.00 97.69 106 LEU A N 1
ATOM 775 C CA . LEU A 1 106 ? -12.900 0.607 13.491 1.00 97.69 106 LEU A CA 1
ATOM 776 C C . LEU A 1 106 ? -12.678 -0.897 13.502 1.00 97.69 106 LEU A C 1
ATOM 778 O O . LEU A 1 106 ? -12.026 -1.384 12.592 1.00 97.69 106 LEU A O 1
ATOM 782 N N . LEU A 1 107 ? -13.302 -1.642 14.417 1.00 98.06 107 LEU A N 1
ATOM 783 C CA . LEU A 1 107 ? -13.304 -3.107 14.380 1.00 98.06 107 LEU A CA 1
ATOM 784 C C . LEU A 1 107 ? -13.906 -3.636 13.067 1.00 98.06 107 LEU A C 1
ATOM 786 O O . LEU A 1 107 ? -13.324 -4.499 12.408 1.00 98.06 107 LEU A O 1
ATOM 790 N N . GLN A 1 108 ? -15.035 -3.067 12.626 1.00 97.94 108 GLN A N 1
ATOM 791 C CA . GLN A 1 108 ? -15.625 -3.401 11.323 1.00 97.94 108 GLN A CA 1
ATOM 792 C C . GLN A 1 108 ? -14.696 -3.024 10.161 1.00 97.94 108 GLN A C 1
ATOM 794 O O . GLN A 1 108 ? -14.487 -3.822 9.241 1.00 97.94 108 GLN A O 1
ATOM 799 N N . LEU A 1 109 ? -14.106 -1.825 10.209 1.00 97.94 109 LEU A N 1
ATOM 800 C CA . LEU A 1 109 ? -13.149 -1.385 9.198 1.00 97.94 109 LEU A CA 1
ATOM 801 C C . LEU A 1 109 ? -11.913 -2.292 9.159 1.00 97.94 109 LEU A C 1
ATOM 803 O O . LEU A 1 109 ? -11.468 -2.646 8.071 1.00 97.94 109 LEU A O 1
ATOM 807 N N . ALA A 1 110 ? -11.379 -2.694 10.309 1.00 98.12 110 ALA A N 1
ATOM 808 C CA . ALA A 1 110 ? -10.217 -3.560 10.438 1.00 98.12 110 ALA A CA 1
ATOM 809 C C . ALA A 1 110 ? -10.485 -4.931 9.816 1.00 98.12 110 ALA A C 1
ATOM 811 O O . ALA A 1 110 ? -9.694 -5.382 8.990 1.00 98.12 110 ALA A O 1
ATOM 812 N N . ALA A 1 111 ? -11.640 -5.549 10.084 1.00 98.06 111 ALA A N 1
ATOM 813 C CA . ALA A 1 111 ? -12.029 -6.801 9.432 1.00 98.06 111 ALA A CA 1
ATOM 814 C C . ALA A 1 111 ? -12.059 -6.672 7.895 1.00 98.06 111 ALA A C 1
ATOM 816 O O . ALA A 1 111 ? -11.477 -7.498 7.184 1.00 98.06 111 ALA A O 1
ATOM 817 N N . ALA A 1 112 ? -12.680 -5.605 7.379 1.00 96.94 112 ALA A N 1
ATOM 818 C CA . ALA A 1 112 ? -12.775 -5.354 5.940 1.00 96.94 112 ALA A CA 1
ATOM 819 C C . ALA A 1 112 ? -11.413 -5.031 5.300 1.00 96.94 112 ALA A C 1
ATOM 821 O O . ALA A 1 112 ? -11.106 -5.455 4.183 1.00 96.94 112 ALA A O 1
ATOM 822 N N . VAL A 1 113 ? -10.581 -4.252 5.988 1.00 96.62 113 VAL A N 1
ATOM 823 C CA . VAL A 1 113 ? -9.242 -3.881 5.531 1.00 96.62 113 VAL A CA 1
ATOM 824 C C . VAL A 1 113 ? -8.306 -5.079 5.543 1.00 96.62 113 VAL A C 1
ATOM 826 O O . VAL A 1 113 ? -7.625 -5.267 4.545 1.00 96.62 113 VAL A O 1
ATOM 829 N N . ARG A 1 114 ? -8.331 -5.922 6.580 1.00 97.06 114 ARG A N 1
ATOM 830 C CA . ARG A 1 114 ? -7.519 -7.144 6.660 1.00 97.06 114 ARG A CA 1
ATOM 831 C C . ARG A 1 114 ? -7.739 -8.045 5.447 1.00 97.06 114 ARG A C 1
ATOM 833 O O . ARG A 1 114 ? -6.780 -8.440 4.795 1.00 97.06 114 ARG A O 1
ATOM 840 N N . GLY A 1 115 ? -9.000 -8.325 5.106 1.00 95.62 115 GLY A N 1
ATOM 841 C CA . GLY A 1 115 ? -9.328 -9.165 3.949 1.00 95.62 115 GLY A CA 1
ATOM 842 C C . GLY A 1 115 ? -8.852 -8.566 2.621 1.00 95.62 115 GLY A C 1
ATOM 843 O O . GLY A 1 115 ? -8.294 -9.271 1.782 1.00 95.62 115 GLY A O 1
ATOM 844 N N . ARG A 1 116 ? -9.017 -7.249 2.438 1.00 95.88 116 ARG A N 1
ATOM 845 C CA . ARG A 1 116 ? -8.531 -6.560 1.230 1.00 95.88 116 ARG A CA 1
ATOM 846 C C . ARG A 1 116 ? -7.011 -6.506 1.155 1.00 95.88 116 ARG A C 1
ATOM 848 O O . ARG A 1 116 ? -6.481 -6.691 0.068 1.00 95.88 116 ARG A O 1
ATOM 855 N N . ALA A 1 117 ? -6.341 -6.267 2.276 1.00 96.56 117 ALA A N 1
ATOM 856 C CA . ALA A 1 117 ? -4.889 -6.212 2.355 1.00 96.56 117 ALA A CA 1
ATOM 857 C C . ALA A 1 117 ? -4.268 -7.568 2.012 1.00 96.56 117 ALA A C 1
ATOM 859 O O . ALA A 1 117 ? -3.348 -7.630 1.204 1.00 96.56 117 ALA A O 1
ATOM 860 N N . LEU A 1 118 ? -4.853 -8.664 2.506 1.00 96.50 118 LEU A N 1
ATOM 861 C CA . LEU A 1 118 ? -4.442 -10.017 2.136 1.00 96.50 118 LEU A CA 1
ATOM 862 C C . LEU A 1 118 ? -4.554 -10.254 0.620 1.00 96.50 118 LEU A C 1
ATOM 864 O O . LEU A 1 118 ? -3.603 -10.702 -0.018 1.00 96.50 118 LEU A O 1
ATOM 868 N N . ALA A 1 119 ? -5.705 -9.925 0.025 1.00 96.81 119 ALA A N 1
ATOM 869 C CA . ALA A 1 119 ? -5.932 -10.130 -1.405 1.00 96.81 119 ALA A CA 1
ATOM 870 C C . ALA A 1 119 ? -5.023 -9.247 -2.281 1.00 96.81 119 ALA A C 1
ATOM 872 O O . ALA A 1 119 ? -4.441 -9.726 -3.256 1.00 96.81 119 ALA A O 1
ATOM 873 N N . LEU A 1 120 ? -4.893 -7.963 -1.935 1.00 97.00 120 LEU A N 1
ATOM 874 C CA . LEU A 1 120 ? -4.097 -6.999 -2.691 1.00 97.00 120 LEU A CA 1
ATOM 875 C C . LEU A 1 120 ? -2.595 -7.268 -2.540 1.00 97.00 120 LEU A C 1
ATOM 877 O O . LEU A 1 120 ? -1.872 -7.220 -3.534 1.00 97.00 120 LEU A O 1
ATOM 881 N N . GLY A 1 121 ? -2.148 -7.619 -1.332 1.00 97.06 121 GLY A N 1
ATOM 882 C CA . GLY A 1 121 ? -0.779 -8.039 -1.047 1.00 97.06 121 GLY A CA 1
ATOM 883 C C . GLY A 1 121 ? -0.388 -9.274 -1.853 1.00 97.06 121 GLY A C 1
ATOM 884 O O . GLY A 1 121 ? 0.608 -9.233 -2.567 1.00 97.06 121 GLY A O 1
ATOM 885 N N . ALA A 1 122 ? -1.219 -10.321 -1.860 1.00 97.50 122 ALA A N 1
ATOM 886 C CA . ALA A 1 122 ? -0.955 -11.529 -2.646 1.00 97.50 122 ALA A CA 1
ATOM 887 C C . ALA A 1 122 ? -0.895 -11.257 -4.163 1.00 97.50 122 ALA A C 1
ATOM 889 O O . ALA A 1 122 ? -0.054 -11.815 -4.873 1.00 97.50 122 ALA A O 1
ATOM 890 N N . ALA A 1 123 ? -1.767 -10.384 -4.681 1.00 98.12 123 ALA A N 1
ATOM 891 C CA . ALA A 1 123 ? -1.724 -9.973 -6.085 1.00 98.12 123 ALA A CA 1
ATOM 892 C C . ALA A 1 123 ? -0.440 -9.194 -6.418 1.00 98.12 123 ALA A C 1
ATOM 894 O O . ALA A 1 123 ? 0.151 -9.394 -7.481 1.00 98.12 123 ALA A O 1
ATOM 895 N N . ALA A 1 124 ? 0.002 -8.326 -5.507 1.00 98.44 124 ALA A N 1
ATOM 896 C CA . ALA A 1 124 ? 1.223 -7.549 -5.653 1.00 98.44 124 ALA A CA 1
ATOM 897 C C . ALA A 1 124 ? 2.483 -8.430 -5.569 1.00 98.44 124 ALA A C 1
ATOM 899 O O . ALA A 1 124 ? 3.374 -8.295 -6.403 1.00 98.44 124 ALA A O 1
ATOM 900 N N . GLU A 1 125 ? 2.535 -9.389 -4.642 1.00 97.81 125 GLU A N 1
ATOM 901 C CA . GLU A 1 125 ? 3.631 -10.362 -4.534 1.00 97.81 125 GLU A CA 1
ATOM 902 C C . GLU A 1 125 ? 3.773 -11.193 -5.807 1.00 97.81 125 GLU A C 1
ATOM 904 O O . GLU A 1 125 ? 4.875 -11.322 -6.338 1.00 97.81 125 GLU A O 1
ATOM 909 N N . ARG A 1 126 ? 2.655 -11.699 -6.342 1.00 98.31 126 ARG A N 1
ATOM 910 C CA . ARG A 1 126 ? 2.661 -12.441 -7.606 1.00 98.31 126 ARG A CA 1
ATOM 911 C C . ARG A 1 126 ? 3.187 -11.588 -8.756 1.00 98.31 126 ARG A C 1
ATOM 913 O O . ARG A 1 126 ? 4.047 -12.037 -9.502 1.00 98.31 126 ARG A O 1
ATOM 920 N N . LEU A 1 127 ? 2.724 -10.342 -8.870 1.00 98.31 127 LEU A N 1
ATOM 921 C CA . LEU A 1 127 ? 3.204 -9.437 -9.913 1.00 98.31 127 LEU A CA 1
ATOM 922 C C . LEU A 1 127 ? 4.702 -9.129 -9.765 1.00 98.31 127 LEU A C 1
ATOM 924 O O . LEU A 1 127 ? 5.411 -9.073 -10.768 1.00 98.31 127 LEU A O 1
ATOM 928 N N . ALA A 1 128 ? 5.192 -8.936 -8.539 1.00 97.81 128 ALA A N 1
ATOM 929 C CA . ALA A 1 128 ? 6.616 -8.747 -8.290 1.00 97.81 128 ALA A CA 1
ATOM 930 C C . ALA A 1 128 ? 7.416 -9.984 -8.734 1.00 97.81 128 ALA A C 1
ATOM 932 O O . ALA A 1 128 ? 8.402 -9.838 -9.447 1.00 97.81 128 ALA A O 1
ATOM 933 N N . GLN A 1 129 ? 6.952 -11.194 -8.408 1.00 96.81 129 GLN A N 1
ATOM 934 C CA . GLN A 1 129 ? 7.579 -12.446 -8.848 1.00 96.81 129 GLN A CA 1
ATOM 935 C C . GLN A 1 129 ? 7.594 -12.588 -10.379 1.00 96.81 129 GLN A C 1
ATOM 937 O O . GLN A 1 129 ? 8.643 -12.878 -10.951 1.00 96.81 129 GLN A O 1
ATOM 942 N N . ASP A 1 130 ? 6.479 -12.309 -11.059 1.00 97.69 130 ASP A N 1
ATOM 943 C CA . ASP A 1 130 ? 6.372 -12.382 -12.527 1.00 97.69 130 ASP A CA 1
ATOM 944 C C . ASP A 1 130 ? 7.312 -11.393 -13.248 1.00 97.69 130 ASP A C 1
ATOM 946 O O . ASP A 1 130 ? 7.724 -11.595 -14.400 1.00 97.69 130 ASP A O 1
ATOM 950 N N . LEU A 1 131 ? 7.633 -10.287 -12.572 1.00 97.06 131 LEU A N 1
ATOM 951 C CA . LEU A 1 131 ? 8.529 -9.241 -13.056 1.00 97.06 131 LEU A CA 1
ATOM 952 C C . LEU A 1 131 ? 9.958 -9.378 -12.522 1.00 97.06 131 LEU A C 1
ATOM 954 O O . LEU A 1 131 ? 10.817 -8.563 -12.870 1.00 97.06 131 LEU A O 1
ATOM 958 N N . HIS A 1 132 ? 10.238 -10.399 -11.716 1.00 95.12 132 HIS A N 1
ATOM 959 C CA . HIS A 1 132 ? 11.570 -10.639 -11.191 1.00 95.12 132 HIS A CA 1
ATOM 960 C C . HIS A 1 132 ? 12.552 -10.962 -12.327 1.00 95.12 132 HIS A C 1
ATOM 962 O O . HIS A 1 132 ? 12.223 -11.667 -13.282 1.00 95.12 132 HIS A O 1
ATOM 968 N N . GLY A 1 133 ? 13.757 -10.390 -12.264 1.00 93.19 133 GLY A N 1
ATOM 969 C CA . GLY A 1 133 ? 14.783 -10.544 -13.303 1.00 93.19 133 GLY A CA 1
ATOM 970 C C . GLY A 1 133 ? 14.483 -9.841 -14.636 1.00 93.19 133 GLY A C 1
ATOM 971 O O . GLY A 1 133 ? 15.271 -9.951 -15.576 1.00 93.19 133 GLY A O 1
ATOM 972 N N . ARG A 1 134 ? 13.371 -9.100 -14.755 1.00 96.62 134 ARG A N 1
ATOM 973 C CA . ARG A 1 134 ? 13.106 -8.270 -15.941 1.00 96.62 134 ARG A CA 1
ATOM 974 C C . ARG A 1 134 ? 14.103 -7.115 -16.026 1.00 96.62 134 ARG A C 1
ATOM 976 O O . ARG A 1 134 ? 14.627 -6.646 -15.020 1.00 96.62 134 ARG A O 1
ATOM 983 N N . ALA A 1 135 ? 14.326 -6.632 -17.250 1.00 97.00 135 ALA A N 1
ATOM 984 C CA . ALA A 1 135 ? 15.266 -5.550 -17.515 1.00 97.00 135 ALA A CA 1
ATOM 985 C C . ALA A 1 135 ? 14.966 -4.305 -16.667 1.00 97.00 135 ALA A C 1
ATOM 987 O O . ALA A 1 135 ? 13.802 -3.935 -16.457 1.00 97.00 135 ALA A O 1
ATOM 988 N N . ARG A 1 136 ? 16.037 -3.644 -16.219 1.00 97.38 136 ARG A N 1
ATOM 989 C CA . ARG A 1 136 ? 15.947 -2.358 -15.532 1.00 97.38 136 ARG A CA 1
ATOM 990 C C . ARG A 1 136 ? 15.352 -1.312 -16.467 1.00 97.38 136 ARG A C 1
ATOM 992 O O . ARG A 1 136 ? 15.681 -1.255 -17.648 1.00 97.38 136 ARG A O 1
ATOM 999 N N . ASN A 1 137 ? 14.482 -0.476 -15.924 1.00 97.12 137 ASN A N 1
ATOM 1000 C CA . ASN A 1 137 ? 13.868 0.642 -16.626 1.00 97.12 137 ASN A CA 1
ATOM 1001 C C . ASN A 1 137 ? 13.782 1.906 -15.758 1.00 97.12 137 ASN A C 1
ATOM 1003 O O . ASN A 1 137 ? 13.096 2.845 -16.147 1.00 97.12 137 ASN A O 1
ATOM 1007 N N . TYR A 1 138 ? 14.457 1.940 -14.607 1.00 96.81 138 TYR A N 1
ATOM 1008 C CA . TYR A 1 138 ? 14.755 3.149 -13.840 1.00 96.81 138 TYR A CA 1
ATOM 1009 C C . TYR A 1 138 ? 16.006 2.939 -12.963 1.00 96.81 138 TYR A C 1
ATOM 1011 O O . TYR A 1 138 ? 16.520 1.818 -12.848 1.00 96.81 138 TYR A O 1
ATOM 1019 N N . ALA A 1 139 ? 16.511 4.019 -12.369 1.00 93.69 139 ALA A N 1
ATOM 1020 C CA . ALA A 1 139 ? 17.685 4.012 -11.497 1.00 93.69 139 ALA A CA 1
ATOM 1021 C C . ALA A 1 139 ? 17.276 4.280 -10.030 1.00 93.69 139 ALA A C 1
ATOM 1023 O O . ALA A 1 139 ? 16.986 5.426 -9.682 1.00 93.69 139 ALA A O 1
ATOM 1024 N N . PRO A 1 140 ? 17.221 3.248 -9.158 1.00 92.06 140 PRO A N 1
ATOM 1025 C CA . PRO A 1 140 ? 16.844 3.402 -7.745 1.00 92.06 140 PRO A CA 1
ATOM 1026 C C . PRO A 1 140 ? 17.789 4.296 -6.933 1.00 92.06 140 PRO A C 1
ATOM 1028 O O . PRO A 1 140 ? 17.395 4.869 -5.921 1.00 92.06 140 PRO A O 1
ATOM 1031 N N . ASP A 1 141 ? 19.035 4.396 -7.380 1.00 90.62 141 ASP A N 1
ATOM 1032 C CA . ASP A 1 141 ? 20.119 5.201 -6.827 1.00 90.62 141 ASP A CA 1
ATOM 1033 C C . ASP A 1 141 ? 20.147 6.639 -7.375 1.00 90.62 141 ASP A C 1
ATOM 1035 O O . ASP A 1 141 ? 20.769 7.520 -6.781 1.00 90.62 141 ASP A O 1
ATOM 1039 N N . ASP A 1 142 ? 19.419 6.913 -8.461 1.00 92.62 142 ASP A N 1
ATOM 1040 C CA . ASP A 1 142 ? 19.282 8.255 -9.017 1.00 92.62 142 ASP A CA 1
ATOM 1041 C C . ASP A 1 142 ? 18.131 9.011 -8.344 1.00 92.62 142 ASP A C 1
ATOM 1043 O O . ASP A 1 142 ? 16.944 8.801 -8.607 1.00 92.62 142 ASP A O 1
ATOM 1047 N N . PHE A 1 143 ? 18.482 9.970 -7.491 1.00 88.94 143 PHE A N 1
ATOM 1048 C CA . PHE A 1 143 ? 17.511 10.824 -6.811 1.00 88.94 143 PHE A CA 1
ATOM 1049 C C . PHE A 1 143 ? 16.773 11.807 -7.726 1.00 88.94 143 PHE A C 1
ATOM 1051 O O . PHE A 1 143 ? 15.820 12.448 -7.273 1.00 88.94 143 PHE A O 1
ATOM 1058 N N . SER A 1 144 ? 17.194 11.948 -8.979 1.00 92.50 144 SER A N 1
ATOM 1059 C CA . SER A 1 144 ? 16.487 12.703 -10.008 1.00 92.50 144 SER A CA 1
ATOM 1060 C C . SER A 1 144 ? 15.504 11.841 -10.814 1.00 92.50 144 SER A C 1
ATOM 1062 O O . SER A 1 144 ? 14.658 12.400 -11.520 1.00 92.50 144 SER A O 1
ATOM 1064 N N . ASP A 1 145 ? 15.515 10.513 -10.653 1.00 94.69 145 ASP A N 1
ATOM 1065 C CA . ASP A 1 145 ? 14.539 9.643 -11.305 1.00 94.69 145 ASP A CA 1
ATOM 1066 C C . ASP A 1 145 ? 13.120 9.892 -10.738 1.00 94.69 145 ASP A C 1
ATOM 1068 O O . ASP A 1 145 ? 12.931 9.964 -9.514 1.00 94.69 145 ASP A O 1
ATOM 1072 N N . PRO A 1 146 ? 12.088 10.052 -11.592 1.00 92.12 146 PRO A N 1
ATOM 1073 C CA . PRO A 1 146 ? 10.732 10.350 -11.136 1.00 92.12 146 PRO A CA 1
ATOM 1074 C C . PRO A 1 146 ? 10.141 9.306 -10.186 1.00 92.12 146 PRO A C 1
ATOM 1076 O O . PRO A 1 146 ? 9.450 9.683 -9.234 1.00 92.12 146 PRO A O 1
ATOM 1079 N N . PHE A 1 147 ? 10.400 8.017 -10.423 1.00 95.31 147 PHE A N 1
ATOM 1080 C CA . PHE A 1 147 ? 9.881 6.954 -9.572 1.00 95.31 147 PHE A CA 1
ATOM 1081 C C . PHE A 1 147 ? 10.632 6.919 -8.243 1.00 95.31 147 PHE A C 1
ATOM 1083 O O . PHE A 1 147 ? 9.990 6.927 -7.191 1.00 95.31 147 PHE A O 1
ATOM 1090 N N . THR A 1 148 ? 11.963 7.028 -8.272 1.00 93.25 148 THR A N 1
ATOM 1091 C CA . THR A 1 148 ? 12.792 7.125 -7.059 1.00 93.25 148 THR A CA 1
ATOM 1092 C C . THR A 1 148 ? 12.366 8.300 -6.175 1.00 93.25 148 THR A C 1
ATOM 1094 O O . THR A 1 148 ? 12.174 8.138 -4.966 1.00 93.25 148 THR A O 1
ATOM 1097 N N . ARG A 1 149 ? 12.129 9.489 -6.749 1.00 91.88 149 ARG A N 1
ATOM 1098 C CA . ARG A 1 149 ? 11.593 10.635 -5.990 1.00 91.88 149 ARG A CA 1
ATOM 1099 C C . ARG A 1 149 ? 10.233 10.337 -5.365 1.00 91.88 149 ARG A C 1
ATOM 1101 O O . ARG A 1 149 ? 10.006 10.713 -4.216 1.00 91.88 149 ARG A O 1
ATOM 1108 N N . GLY A 1 150 ? 9.347 9.673 -6.104 1.00 91.00 150 GLY A N 1
ATOM 1109 C CA . GLY A 1 150 ? 8.016 9.301 -5.628 1.00 91.00 150 GLY A CA 1
ATOM 1110 C C . GLY A 1 150 ? 8.051 8.349 -4.434 1.00 91.00 150 GLY A C 1
ATOM 1111 O O . GLY A 1 150 ? 7.370 8.598 -3.440 1.00 91.00 150 GLY A O 1
ATOM 1112 N N . VAL A 1 151 ? 8.897 7.316 -4.492 1.00 91.12 151 VAL A N 1
ATOM 1113 C CA . VAL A 1 151 ? 9.117 6.380 -3.375 1.00 91.12 151 VAL A CA 1
ATOM 1114 C C . VAL A 1 151 ? 9.700 7.105 -2.158 1.00 91.12 151 VAL A C 1
ATOM 1116 O O . VAL A 1 151 ? 9.279 6.892 -1.025 1.00 91.12 151 VAL A O 1
ATOM 1119 N N . ARG A 1 152 ? 10.638 8.034 -2.353 1.00 88.50 152 ARG A N 1
ATOM 1120 C CA . ARG A 1 152 ? 11.177 8.819 -1.230 1.00 88.50 152 ARG A CA 1
ATOM 1121 C C . ARG A 1 152 ? 10.125 9.721 -0.597 1.00 88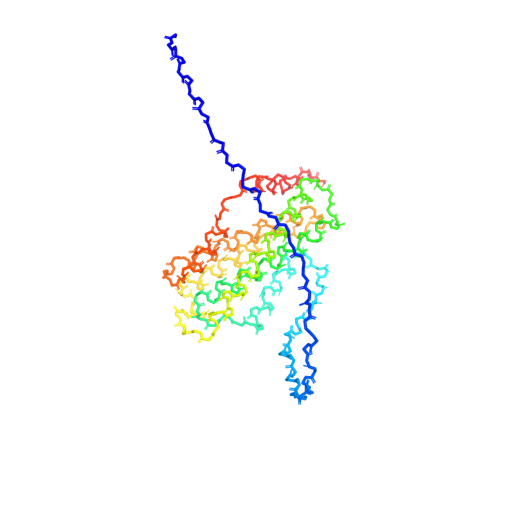.50 152 ARG A C 1
ATOM 1123 O O . ARG A 1 152 ? 10.081 9.845 0.625 1.00 88.50 152 ARG A O 1
ATOM 1130 N N . GLU A 1 153 ? 9.281 10.355 -1.404 1.00 87.75 153 GLU A N 1
ATOM 1131 C CA . GLU A 1 153 ? 8.212 11.202 -0.881 1.00 87.75 153 GLU A CA 1
ATOM 1132 C C . GLU A 1 153 ? 7.155 10.383 -0.131 1.00 87.75 153 GLU A C 1
ATOM 1134 O O . GLU A 1 153 ? 6.683 10.823 0.917 1.00 87.75 153 GLU A O 1
ATOM 1139 N N . SER A 1 154 ? 6.841 9.162 -0.580 1.00 87.12 154 SER A N 1
ATOM 1140 C CA . SER A 1 154 ? 5.939 8.279 0.168 1.00 87.12 154 SER A CA 1
ATOM 1141 C C . SER A 1 154 ? 6.505 7.892 1.531 1.00 87.12 154 SER A C 1
ATOM 1143 O O . SER A 1 154 ? 5.767 7.871 2.512 1.00 87.12 154 SER A O 1
ATOM 1145 N N . LEU A 1 155 ? 7.815 7.646 1.626 1.00 82.62 155 LEU A N 1
ATOM 1146 C CA . LEU A 1 155 ? 8.462 7.388 2.913 1.00 82.62 155 LEU A CA 1
ATOM 1147 C C . LEU A 1 155 ? 8.349 8.604 3.842 1.00 82.62 155 LEU A C 1
ATOM 1149 O O . LEU A 1 155 ? 7.964 8.446 4.997 1.00 82.62 155 LEU A O 1
ATOM 1153 N N . LYS A 1 156 ? 8.571 9.828 3.340 1.00 83.50 156 LYS A N 1
ATOM 1154 C CA . LYS A 1 156 ? 8.378 11.054 4.141 1.00 83.50 156 LYS A CA 1
ATOM 1155 C C . LYS A 1 156 ? 6.939 11.221 4.620 1.00 83.50 156 LYS A C 1
ATOM 1157 O O . LYS A 1 156 ? 6.719 11.637 5.753 1.00 83.50 156 LYS A O 1
ATOM 1162 N N . VAL A 1 157 ? 5.957 10.912 3.774 1.00 80.62 157 VAL A N 1
ATOM 1163 C CA . VAL A 1 157 ? 4.540 10.916 4.160 1.00 80.62 157 VAL A CA 1
ATOM 1164 C C . VAL A 1 157 ? 4.292 9.924 5.294 1.00 80.62 157 VAL A C 1
ATOM 1166 O O . VAL A 1 157 ? 3.683 10.295 6.295 1.00 80.62 157 VAL A O 1
ATOM 1169 N N . SER A 1 158 ? 4.821 8.704 5.181 1.00 74.06 158 SER A N 1
ATOM 1170 C CA . SER A 1 158 ? 4.726 7.697 6.241 1.00 74.06 158 SER A CA 1
ATOM 1171 C C . SER A 1 158 ? 5.405 8.143 7.538 1.00 74.06 158 SER A C 1
ATOM 1173 O O . SER A 1 158 ? 4.945 7.760 8.609 1.00 74.06 158 SER A O 1
ATOM 1175 N N . MET A 1 159 ? 6.480 8.933 7.456 1.00 69.69 159 MET A N 1
ATOM 1176 C CA . MET A 1 159 ? 7.194 9.481 8.618 1.00 69.69 159 MET A CA 1
ATOM 1177 C C . MET A 1 159 ? 6.455 10.629 9.305 1.00 69.69 159 MET A C 1
ATOM 1179 O O . MET A 1 159 ? 6.614 10.826 10.502 1.00 69.69 159 MET A O 1
ATOM 1183 N N . ARG A 1 160 ? 5.656 11.400 8.561 1.00 70.12 160 ARG A N 1
ATOM 1184 C CA . ARG A 1 160 ? 4.814 12.465 9.130 1.00 70.12 160 ARG A CA 1
ATOM 1185 C C . ARG A 1 160 ? 3.537 11.931 9.774 1.00 70.12 160 ARG A C 1
ATOM 1187 O O . ARG A 1 160 ? 2.840 12.698 10.436 1.00 70.12 160 ARG A O 1
ATOM 1194 N N . ALA A 1 161 ? 3.193 10.663 9.543 1.00 63.12 161 ALA A N 1
ATOM 1195 C CA . ALA A 1 161 ? 2.044 10.056 10.194 1.00 63.12 161 ALA A CA 1
ATOM 1196 C C . ALA A 1 161 ? 2.278 9.981 11.717 1.00 63.12 161 ALA A C 1
ATOM 1198 O O . ALA A 1 161 ? 3.410 9.923 12.191 1.00 63.12 161 ALA A O 1
ATOM 1199 N N . HIS A 1 162 ? 1.186 10.108 12.469 1.00 60.47 162 HIS A N 1
ATOM 1200 C CA . HIS A 1 162 ? 1.186 10.499 13.879 1.00 60.47 162 HIS A CA 1
ATOM 1201 C C . HIS A 1 162 ? 2.041 9.601 14.789 1.00 60.47 162 HIS A C 1
ATOM 1203 O O . HIS A 1 162 ? 2.081 8.385 14.611 1.00 60.47 162 HIS A O 1
ATOM 1209 N N . ALA A 1 163 ? 2.655 10.213 15.809 1.00 61.97 163 ALA A N 1
ATOM 1210 C CA . ALA A 1 163 ? 3.302 9.493 16.902 1.00 61.97 163 ALA A CA 1
ATOM 1211 C C . ALA A 1 163 ? 2.311 8.528 17.570 1.00 61.97 163 ALA A C 1
ATOM 1213 O O . ALA A 1 163 ? 1.126 8.854 17.713 1.00 61.97 163 ALA A O 1
ATOM 1214 N N . ALA A 1 164 ? 2.805 7.356 17.979 1.00 65.19 164 ALA A N 1
ATOM 1215 C CA . ALA A 1 164 ? 1.994 6.361 18.664 1.00 65.19 164 ALA A CA 1
ATOM 1216 C C . ALA A 1 164 ? 1.347 6.986 19.911 1.00 65.19 164 ALA A C 1
ATOM 1218 O O . ALA A 1 164 ? 2.008 7.528 20.795 1.00 65.19 164 ALA A O 1
ATOM 1219 N N . ALA A 1 165 ? 0.024 6.933 19.955 1.00 67.81 165 ALA A N 1
ATOM 1220 C CA . ALA A 1 165 ? -0.802 7.438 21.034 1.00 67.81 165 ALA A CA 1
ATOM 1221 C C . ALA A 1 165 ? -0.905 6.441 22.198 1.00 67.81 165 ALA A C 1
ATOM 1223 O O . ALA A 1 165 ? -1.444 6.817 23.242 1.00 67.81 165 ALA A O 1
ATOM 1224 N N . ALA A 1 166 ? -0.439 5.198 22.002 1.00 75.56 166 ALA A N 1
ATOM 1225 C CA . ALA A 1 166 ? -0.690 4.041 22.865 1.00 75.56 166 ALA A CA 1
ATOM 1226 C C . ALA A 1 166 ? -2.193 3.753 23.063 1.00 75.56 166 ALA A C 1
ATOM 1228 O O . ALA A 1 166 ? -2.598 3.107 24.026 1.00 75.56 166 ALA A O 1
ATOM 1229 N N . LEU A 1 167 ? -3.026 4.232 22.135 1.00 86.69 167 LEU A N 1
ATOM 1230 C CA . LEU A 1 167 ? -4.461 3.982 22.082 1.00 86.69 167 LEU A CA 1
ATOM 1231 C C . LEU A 1 167 ? -4.726 3.163 20.815 1.00 86.69 167 LEU A C 1
ATOM 1233 O O . LEU A 1 167 ? -4.550 3.727 19.734 1.00 86.69 167 LEU A O 1
ATOM 1237 N N . PRO A 1 168 ? -5.140 1.884 20.920 1.00 89.25 168 PRO A N 1
ATOM 1238 C CA . PRO A 1 168 ? -5.276 0.985 19.770 1.00 89.25 168 PRO A CA 1
ATOM 1239 C C . PRO A 1 168 ? -6.031 1.606 18.591 1.00 89.25 168 PRO A C 1
ATOM 1241 O O . PRO A 1 168 ? -5.451 1.767 17.521 1.00 89.25 168 PRO A O 1
ATOM 1244 N N . ASP A 1 169 ? -7.243 2.104 18.846 1.00 92.62 169 ASP A N 1
ATOM 1245 C CA . ASP A 1 169 ? -8.110 2.732 17.845 1.00 92.62 169 ASP A CA 1
ATOM 1246 C C . ASP A 1 169 ? -7.428 3.906 17.114 1.00 92.62 169 ASP A C 1
ATOM 1248 O O . ASP A 1 169 ? -7.522 4.067 15.894 1.00 92.62 169 ASP A O 1
ATOM 1252 N N . HIS A 1 170 ? -6.728 4.760 17.866 1.00 90.88 170 HIS A N 1
ATOM 1253 C CA . HIS A 1 170 ? -6.042 5.924 17.309 1.00 90.88 170 HIS A CA 1
ATOM 1254 C C . HIS A 1 170 ? -4.798 5.508 16.520 1.00 90.88 170 HIS A C 1
ATOM 1256 O O . HIS A 1 170 ? -4.556 6.033 15.433 1.00 90.88 170 HIS A O 1
ATOM 1262 N N . ASP A 1 171 ? -4.016 4.568 17.052 1.00 88.62 171 ASP A N 1
ATOM 1263 C CA . ASP A 1 171 ? -2.810 4.048 16.410 1.00 88.62 171 ASP A CA 1
ATOM 1264 C C . ASP A 1 171 ? -3.159 3.345 15.098 1.00 88.62 171 ASP A C 1
ATOM 1266 O O . ASP A 1 171 ? -2.535 3.614 14.071 1.00 88.62 171 ASP A O 1
ATOM 1270 N N . PHE A 1 172 ? -4.204 2.513 15.097 1.00 92.62 172 PHE A N 1
ATOM 1271 C CA . PHE A 1 172 ? -4.716 1.876 13.891 1.00 92.62 172 PHE A CA 1
ATOM 1272 C C . PHE A 1 172 ? -5.204 2.912 12.878 1.00 92.62 172 PHE A C 1
ATOM 1274 O O . PHE A 1 172 ? -4.853 2.836 11.696 1.00 92.62 172 PHE A O 1
ATOM 1281 N N . ALA A 1 173 ? -5.963 3.920 13.326 1.00 93.19 173 ALA A N 1
ATOM 1282 C CA . ALA A 1 173 ? -6.446 4.966 12.436 1.00 93.19 173 ALA A CA 1
ATOM 1283 C C . ALA A 1 173 ? -5.298 5.770 11.797 1.00 93.19 173 ALA A C 1
ATOM 1285 O O . ALA A 1 173 ? -5.329 6.052 10.593 1.00 93.19 173 ALA A O 1
ATOM 1286 N N . ALA A 1 174 ? -4.271 6.102 12.583 1.00 89.88 174 ALA A N 1
ATOM 1287 C CA . ALA A 1 174 ? -3.086 6.821 12.127 1.00 89.88 174 ALA A CA 1
ATOM 1288 C C . ALA A 1 174 ? -2.266 5.985 11.139 1.00 89.88 174 ALA A C 1
ATOM 1290 O O . ALA A 1 174 ? -1.910 6.475 10.062 1.00 89.88 174 ALA A O 1
ATOM 1291 N N . LEU A 1 175 ? -2.019 4.716 11.477 1.00 89.75 175 LEU A N 1
ATOM 1292 C CA . LEU A 1 175 ? -1.308 3.763 10.631 1.00 89.75 175 LEU A CA 1
ATOM 1293 C C . LEU A 1 175 ? -2.021 3.614 9.291 1.00 89.75 175 LEU A C 1
ATOM 1295 O O . LEU A 1 175 ? -1.417 3.847 8.244 1.00 89.75 175 LEU A O 1
ATOM 1299 N N . LEU A 1 176 ? -3.316 3.294 9.299 1.00 93.25 176 LEU A N 1
ATOM 1300 C CA . LEU A 1 176 ? -4.061 3.045 8.069 1.00 93.25 176 LEU A CA 1
ATOM 1301 C C . LEU A 1 176 ? -4.116 4.287 7.167 1.00 93.25 176 LEU A C 1
ATOM 1303 O O . LEU A 1 176 ? -3.968 4.167 5.948 1.00 93.25 176 LEU A O 1
ATOM 1307 N N . ALA A 1 177 ? -4.297 5.479 7.741 1.00 92.44 177 ALA A N 1
ATOM 1308 C CA . ALA A 1 177 ? -4.288 6.726 6.981 1.00 92.44 177 ALA A CA 1
ATOM 1309 C C . ALA A 1 177 ? -2.914 7.000 6.341 1.00 92.44 177 ALA A C 1
ATOM 1311 O O . ALA A 1 177 ? -2.835 7.253 5.134 1.00 92.44 177 ALA A O 1
ATOM 1312 N N . GLY A 1 178 ? -1.834 6.892 7.121 1.00 89.75 178 GLY A N 1
ATOM 1313 C CA . GLY A 1 178 ? -0.470 7.143 6.653 1.00 89.75 178 GLY A CA 1
ATOM 1314 C C . GLY A 1 178 ? -0.012 6.147 5.586 1.00 89.75 178 GLY A C 1
ATOM 1315 O O . GLY A 1 178 ? 0.521 6.545 4.546 1.00 89.75 178 GLY A O 1
ATOM 1316 N N . GLN A 1 179 ? -0.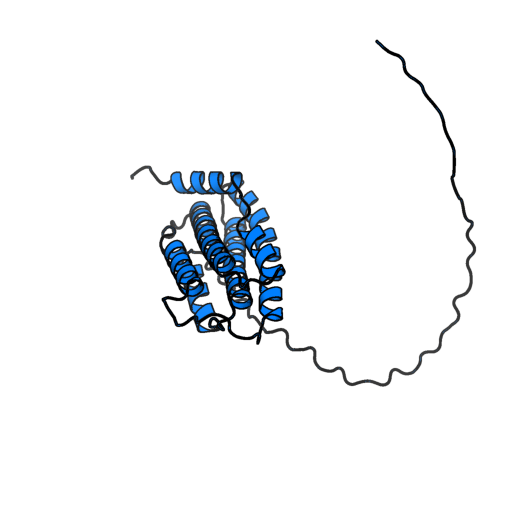276 4.855 5.796 1.00 90.75 179 GLN A N 1
ATOM 1317 C CA . GLN A 1 179 ? 0.066 3.796 4.842 1.00 90.75 179 GLN A CA 1
ATOM 1318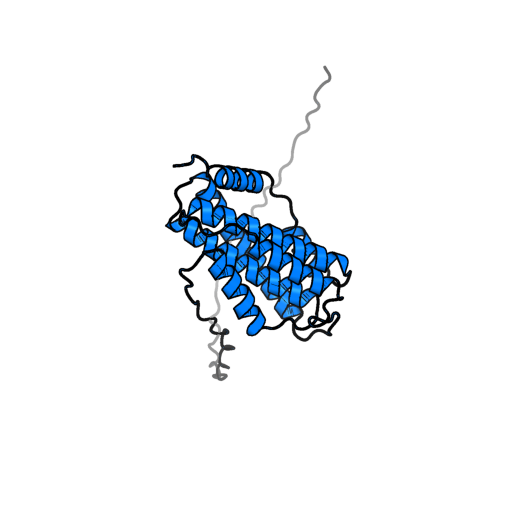 C C . GLN A 1 179 ? -0.654 4.006 3.504 1.00 90.75 179 GLN A C 1
ATOM 1320 O O . GLN A 1 179 ? -0.013 3.971 2.456 1.00 90.75 179 GLN A O 1
ATOM 1325 N N . ARG A 1 180 ? -1.954 4.336 3.525 1.00 92.06 180 ARG A N 1
ATOM 1326 C CA . ARG A 1 180 ? -2.732 4.628 2.307 1.00 92.06 180 ARG A CA 1
ATOM 1327 C C . ARG A 1 180 ? -2.205 5.819 1.531 1.00 92.06 180 ARG A C 1
ATOM 1329 O O . ARG A 1 180 ? -2.105 5.759 0.309 1.00 92.06 180 ARG A O 1
ATOM 1336 N N . GLN A 1 181 ? -1.872 6.905 2.223 1.00 91.69 181 GLN A N 1
ATOM 1337 C CA . GLN A 1 181 ? -1.317 8.082 1.566 1.00 91.69 181 GLN A CA 1
ATOM 1338 C C . GLN A 1 181 ? 0.044 7.767 0.931 1.00 91.69 181 GLN A C 1
ATOM 1340 O O . GLN A 1 181 ? 0.312 8.198 -0.192 1.00 91.69 181 GLN A O 1
ATOM 1345 N N . SER A 1 182 ? 0.864 6.974 1.622 1.00 91.25 182 SER A N 1
ATOM 1346 C CA . SER A 1 182 ? 2.178 6.545 1.146 1.00 91.25 182 SER A CA 1
ATOM 1347 C C . SER A 1 182 ? 2.059 5.670 -0.103 1.00 91.25 182 SER A C 1
ATOM 1349 O O . SER A 1 182 ? 2.593 6.027 -1.151 1.00 91.25 182 SER A O 1
ATOM 1351 N N . VAL A 1 183 ? 1.285 4.583 -0.051 1.00 93.38 183 VAL A N 1
ATOM 1352 C CA . VAL A 1 183 ? 1.117 3.681 -1.201 1.00 93.38 183 VAL A CA 1
ATOM 1353 C C . VAL A 1 183 ? 0.421 4.377 -2.382 1.00 93.38 183 VAL A C 1
ATOM 1355 O O . VAL A 1 183 ? 0.774 4.134 -3.535 1.00 93.38 183 VAL A O 1
ATOM 1358 N N . ALA A 1 184 ? -0.488 5.328 -2.129 1.00 94.38 184 ALA A N 1
ATOM 1359 C CA . ALA A 1 184 ? -1.080 6.157 -3.178 1.00 94.38 184 ALA A CA 1
ATOM 1360 C C . ALA A 1 184 ? -0.045 7.066 -3.863 1.00 94.38 184 ALA A C 1
ATOM 1362 O O . ALA A 1 184 ? -0.111 7.261 -5.077 1.00 94.38 184 ALA A O 1
ATOM 1363 N N . ALA A 1 185 ? 0.915 7.625 -3.119 1.00 94.19 185 ALA A N 1
ATOM 1364 C CA . ALA A 1 185 ? 2.009 8.399 -3.705 1.00 94.19 185 ALA A CA 1
ATOM 1365 C C . ALA A 1 185 ? 2.898 7.521 -4.603 1.00 94.19 185 ALA A C 1
ATOM 1367 O O . ALA A 1 185 ? 3.193 7.922 -5.730 1.00 94.19 185 ALA A O 1
ATOM 1368 N N . ILE A 1 186 ? 3.225 6.299 -4.164 1.00 95.56 186 ILE A N 1
ATOM 1369 C CA . ILE A 1 186 ? 3.977 5.324 -4.971 1.00 95.56 186 ILE A CA 1
ATOM 1370 C C . ILE A 1 186 ? 3.198 4.969 -6.244 1.00 95.56 186 ILE A C 1
ATOM 1372 O O . ILE A 1 186 ? 3.754 5.025 -7.337 1.00 95.56 186 ILE A O 1
ATOM 1376 N N . ALA A 1 187 ? 1.903 4.660 -6.132 1.00 97.81 187 ALA A N 1
ATOM 1377 C CA . ALA A 1 187 ? 1.065 4.305 -7.277 1.00 97.81 187 ALA A CA 1
ATOM 1378 C C . ALA A 1 187 ? 0.992 5.433 -8.319 1.00 97.81 187 ALA A C 1
ATOM 1380 O O . ALA A 1 187 ? 1.119 5.177 -9.517 1.00 97.81 187 ALA A O 1
ATOM 1381 N N . ARG A 1 188 ? 0.840 6.692 -7.879 1.00 97.31 188 ARG A N 1
ATOM 1382 C CA . ARG A 1 188 ? 0.867 7.855 -8.785 1.00 97.31 188 ARG A CA 1
ATOM 1383 C C . ARG A 1 188 ? 2.226 8.016 -9.459 1.00 97.31 188 ARG A C 1
ATOM 1385 O O . ARG A 1 188 ? 2.265 8.244 -10.664 1.00 97.31 188 ARG A O 1
ATOM 1392 N N . ALA A 1 189 ? 3.319 7.870 -8.710 1.00 96.88 189 ALA A N 1
ATOM 1393 C CA . ALA A 1 189 ? 4.666 7.954 -9.265 1.00 96.88 189 ALA A CA 1
ATOM 1394 C C . ALA A 1 189 ? 4.918 6.855 -10.305 1.00 96.88 189 ALA A C 1
ATOM 1396 O O . ALA A 1 189 ? 5.391 7.149 -11.399 1.00 96.88 189 ALA A O 1
ATOM 1397 N N . ALA A 1 190 ? 4.532 5.612 -10.004 1.00 98.00 190 ALA A N 1
ATOM 1398 C CA . ALA A 1 190 ? 4.665 4.480 -10.913 1.00 98.00 190 ALA A CA 1
ATOM 1399 C C . ALA A 1 190 ? 3.861 4.690 -12.206 1.00 98.00 190 ALA A C 1
ATOM 1401 O O . ALA A 1 190 ? 4.396 4.504 -13.298 1.00 98.00 190 ALA A O 1
ATOM 1402 N N . LEU A 1 191 ? 2.604 5.142 -12.105 1.00 97.94 191 LEU A N 1
ATOM 1403 C CA . LEU A 1 191 ? 1.772 5.470 -13.270 1.00 97.94 191 LEU A CA 1
ATOM 1404 C C . LEU A 1 191 ? 2.386 6.588 -14.122 1.00 97.94 191 LEU A C 1
ATOM 1406 O O . LEU A 1 191 ? 2.428 6.462 -15.344 1.00 97.94 191 LEU A O 1
ATOM 1410 N N . ALA A 1 192 ? 2.907 7.641 -13.488 1.00 97.12 192 ALA A N 1
ATOM 1411 C CA . ALA A 1 192 ? 3.510 8.780 -14.179 1.00 97.12 192 ALA A CA 1
ATOM 1412 C C . ALA A 1 192 ? 4.755 8.409 -15.003 1.00 97.12 192 ALA A C 1
ATOM 1414 O O . ALA A 1 192 ? 5.107 9.135 -15.928 1.00 97.12 192 ALA A O 1
ATOM 1415 N N . THR A 1 193 ? 5.406 7.277 -14.715 1.00 96.38 193 THR A N 1
ATOM 1416 C CA . THR A 1 193 ? 6.532 6.801 -15.535 1.00 96.38 193 THR A CA 1
ATOM 1417 C C . THR A 1 193 ? 6.115 6.318 -16.925 1.00 96.38 193 THR A C 1
ATOM 1419 O O . THR A 1 193 ? 6.962 6.242 -17.811 1.00 96.38 193 THR A O 1
ATOM 1422 N N . GLY A 1 194 ? 4.854 5.903 -17.111 1.00 96.75 194 GLY A N 1
ATOM 1423 C CA . GLY A 1 194 ? 4.406 5.191 -18.314 1.00 96.75 194 GLY A CA 1
ATOM 1424 C C . GLY A 1 194 ? 5.000 3.782 -18.486 1.00 96.75 194 GLY A C 1
ATOM 1425 O O . GLY A 1 194 ? 4.780 3.152 -19.515 1.00 96.75 194 GLY A O 1
ATOM 1426 N N . ARG A 1 195 ? 5.746 3.267 -17.496 1.00 97.06 195 ARG A N 1
ATOM 1427 C CA . ARG A 1 195 ? 6.491 1.992 -17.567 1.00 97.06 195 ARG A CA 1
ATOM 1428 C C . ARG A 1 195 ? 5.794 0.824 -16.862 1.00 97.06 195 ARG A C 1
ATOM 1430 O O . ARG A 1 195 ? 6.344 -0.275 -16.811 1.00 97.06 195 ARG A O 1
ATOM 1437 N N . LEU A 1 196 ? 4.603 1.041 -16.299 1.00 97.81 196 LEU A N 1
ATOM 1438 C CA . LEU A 1 196 ? 3.836 -0.027 -15.661 1.00 97.81 196 LEU A CA 1
ATOM 1439 C C . LEU A 1 196 ? 3.212 -0.966 -16.707 1.00 97.81 196 LEU A C 1
ATOM 1441 O O . LEU A 1 196 ? 2.500 -0.488 -17.597 1.00 97.81 196 LEU A O 1
ATOM 1445 N N . PRO A 1 197 ? 3.371 -2.296 -16.562 1.00 97.50 197 PRO A N 1
ATOM 1446 C CA . PRO A 1 197 ? 2.608 -3.250 -17.359 1.00 97.50 197 PRO A CA 1
ATOM 1447 C C . PRO A 1 197 ? 1.115 -3.170 -17.010 1.00 97.50 197 PRO A C 1
ATOM 1449 O O . PRO A 1 197 ? 0.741 -2.654 -15.954 1.00 97.50 197 PRO A O 1
ATOM 1452 N N . ALA A 1 198 ? 0.250 -3.732 -17.858 1.00 98.19 198 ALA A N 1
ATOM 1453 C CA . ALA A 1 198 ? -1.205 -3.674 -17.677 1.00 98.19 198 ALA A CA 1
ATOM 1454 C C . ALA A 1 198 ? -1.667 -4.159 -16.286 1.00 98.19 198 ALA A C 1
ATOM 1456 O O . ALA A 1 198 ? -2.486 -3.499 -15.643 1.00 98.19 198 ALA A O 1
ATOM 1457 N N . ALA A 1 199 ? -1.088 -5.255 -15.783 1.00 98.00 199 ALA A N 1
ATOM 1458 C CA . ALA A 1 199 ? -1.355 -5.756 -14.434 1.00 98.00 199 ALA A CA 1
ATOM 1459 C C . ALA A 1 199 ? -0.943 -4.750 -13.341 1.00 98.00 199 ALA A C 1
ATOM 1461 O O . ALA A 1 199 ? -1.703 -4.505 -12.407 1.00 98.00 199 ALA A O 1
ATOM 1462 N N . GLY A 1 200 ? 0.208 -4.087 -13.497 1.00 98.38 200 GLY A N 1
ATOM 1463 C CA . GLY A 1 200 ? 0.657 -3.023 -12.594 1.00 98.38 200 GLY A CA 1
ATOM 1464 C C . GLY A 1 200 ? -0.251 -1.793 -12.631 1.00 98.38 200 GLY A C 1
ATOM 1465 O O . GLY A 1 200 ? -0.570 -1.228 -11.590 1.00 98.38 200 GLY A O 1
ATOM 1466 N N . GLN A 1 201 ? -0.755 -1.412 -13.806 1.00 98.50 201 GLN A N 1
ATOM 1467 C CA . GLN A 1 201 ? -1.735 -0.328 -13.927 1.00 98.50 201 GLN A CA 1
ATOM 1468 C C . GLN A 1 201 ? -3.077 -0.684 -13.272 1.00 98.50 201 GLN A C 1
ATOM 1470 O O . GLN A 1 201 ? -3.741 0.183 -12.702 1.00 98.50 201 GLN A O 1
ATOM 1475 N N . ALA A 1 202 ? -3.512 -1.943 -13.366 1.00 98.31 202 ALA A N 1
ATOM 1476 C CA . ALA A 1 202 ? -4.708 -2.419 -12.676 1.00 98.31 202 ALA A CA 1
ATOM 1477 C C . ALA A 1 202 ? -4.516 -2.385 -11.151 1.00 98.31 202 ALA A C 1
ATOM 1479 O O . ALA A 1 202 ? -5.379 -1.868 -10.444 1.00 98.31 202 ALA A O 1
ATOM 1480 N N . LEU A 1 203 ? -3.361 -2.845 -10.659 1.00 98.31 203 LEU A N 1
ATOM 1481 C CA . LEU A 1 203 ? -2.998 -2.786 -9.243 1.00 98.31 203 LEU A CA 1
ATOM 1482 C C . LEU A 1 203 ? -2.961 -1.336 -8.726 1.00 98.31 203 LEU A C 1
ATOM 1484 O O . LEU A 1 203 ? -3.591 -1.020 -7.719 1.00 98.31 203 LEU A O 1
ATOM 1488 N N . ALA A 1 204 ? -2.319 -0.422 -9.459 1.00 98.31 204 ALA A N 1
ATOM 1489 C CA . ALA A 1 204 ? -2.268 1.000 -9.110 1.00 98.31 204 ALA A CA 1
ATOM 1490 C C . ALA A 1 204 ? -3.663 1.641 -9.034 1.00 98.31 204 ALA A C 1
ATOM 1492 O O . ALA A 1 204 ? -3.938 2.423 -8.126 1.00 98.31 204 ALA A O 1
ATOM 1493 N N . ARG A 1 205 ? -4.578 1.277 -9.940 1.00 97.94 205 ARG A N 1
ATOM 1494 C CA . ARG A 1 205 ? -5.972 1.743 -9.892 1.00 97.94 205 ARG A CA 1
ATOM 1495 C C . ARG A 1 205 ? -6.725 1.219 -8.669 1.00 97.94 205 ARG A C 1
ATOM 1497 O O . ARG A 1 205 ? -7.492 1.976 -8.082 1.00 97.94 205 ARG A O 1
ATOM 1504 N N . GLN A 1 206 ? -6.487 -0.026 -8.252 1.00 96.88 206 GLN A N 1
ATOM 1505 C CA . GLN A 1 206 ? -7.084 -0.576 -7.026 1.00 96.88 206 GLN A CA 1
ATOM 1506 C C . GLN A 1 206 ? -6.583 0.145 -5.769 1.00 96.88 206 GLN A C 1
ATOM 1508 O O . GLN A 1 206 ? -7.376 0.451 -4.877 1.00 96.88 206 GLN A O 1
ATOM 1513 N N . VAL A 1 207 ? -5.286 0.465 -5.723 1.00 96.56 207 VAL A N 1
ATOM 1514 C CA . VAL A 1 207 ? -4.674 1.260 -4.647 1.00 96.56 207 VAL A CA 1
ATOM 1515 C C . VAL A 1 207 ? -5.279 2.666 -4.578 1.00 96.56 207 VAL A C 1
ATOM 1517 O O . VAL A 1 207 ? -5.576 3.165 -3.495 1.00 96.56 207 VAL A O 1
ATOM 1520 N N . LEU A 1 208 ? -5.484 3.308 -5.731 1.00 97.06 208 LEU A N 1
ATOM 1521 C CA . LEU A 1 208 ? -5.994 4.681 -5.826 1.00 97.06 208 LEU A CA 1
ATOM 1522 C C . LEU A 1 208 ? -7.521 4.794 -5.730 1.00 97.06 208 LEU A C 1
ATOM 1524 O O . LEU A 1 208 ? -8.042 5.911 -5.738 1.00 97.06 208 LEU A O 1
ATOM 1528 N N . ALA A 1 209 ? -8.239 3.674 -5.648 1.00 95.94 209 ALA A N 1
ATOM 1529 C CA . ALA A 1 209 ? -9.692 3.679 -5.586 1.00 95.94 209 ALA A CA 1
ATOM 1530 C C . ALA A 1 209 ? -10.187 4.483 -4.363 1.00 95.94 209 ALA A C 1
ATOM 1532 O O . ALA A 1 209 ? -9.715 4.254 -3.243 1.00 95.94 209 ALA A O 1
ATOM 1533 N N . PRO A 1 210 ? -11.139 5.419 -4.543 1.00 91.62 210 PRO A N 1
ATOM 1534 C CA . PRO A 1 210 ? -11.617 6.270 -3.460 1.00 91.62 210 PRO A CA 1
ATOM 1535 C C . PRO A 1 210 ? -12.363 5.457 -2.396 1.00 91.62 210 PRO A C 1
ATOM 1537 O O . PRO A 1 210 ? -13.130 4.548 -2.709 1.00 91.62 210 PRO A O 1
ATOM 1540 N N . ARG A 1 211 ? -12.164 5.812 -1.120 1.00 93.25 211 ARG A N 1
ATOM 1541 C CA . ARG A 1 211 ? -12.819 5.169 0.037 1.00 93.25 211 ARG A CA 1
ATOM 1542 C C . ARG A 1 211 ? -13.323 6.218 1.040 1.00 93.25 211 ARG A C 1
ATOM 1544 O O . ARG A 1 211 ? -12.815 6.286 2.159 1.00 93.25 211 ARG A O 1
ATOM 1551 N N . PRO A 1 212 ? -14.293 7.067 0.650 1.00 93.06 212 PRO A N 1
ATOM 1552 C CA . PRO A 1 212 ? -14.658 8.266 1.407 1.00 93.06 212 PRO A CA 1
ATOM 1553 C C . PRO A 1 212 ? -15.176 7.967 2.819 1.00 93.06 212 PRO A C 1
ATOM 1555 O O . PRO A 1 212 ? -14.758 8.635 3.759 1.00 93.06 212 PRO A O 1
ATOM 1558 N N . ALA A 1 213 ? -16.011 6.936 2.990 1.00 94.38 213 ALA A N 1
ATOM 1559 C CA . ALA A 1 213 ? -16.528 6.550 4.307 1.00 94.38 213 ALA A CA 1
ATOM 1560 C C . ALA A 1 213 ? -15.403 6.136 5.273 1.00 94.38 213 ALA A C 1
ATOM 1562 O O . ALA A 1 213 ? -15.398 6.514 6.442 1.00 94.38 213 ALA A O 1
ATOM 1563 N N . GLU A 1 214 ? -14.404 5.411 4.768 1.00 95.31 214 GLU A N 1
ATOM 1564 C CA . GLU A 1 214 ? -13.255 4.988 5.568 1.00 95.31 214 GLU A CA 1
ATOM 1565 C C . GLU A 1 214 ? -12.385 6.188 5.938 1.00 95.31 214 GLU A C 1
ATOM 1567 O O . GLU A 1 214 ? -12.020 6.347 7.097 1.00 95.31 214 GLU A O 1
ATOM 1572 N N . THR A 1 215 ? -12.103 7.079 4.983 1.00 94.50 215 THR A N 1
ATOM 1573 C CA . THR A 1 215 ? -11.365 8.321 5.247 1.00 94.50 215 THR A CA 1
ATOM 1574 C C . THR A 1 215 ? -12.062 9.183 6.300 1.00 94.50 215 THR A C 1
ATOM 1576 O O . THR A 1 215 ? -11.401 9.675 7.212 1.00 94.50 215 THR A O 1
ATOM 1579 N N . GLN A 1 216 ? -13.385 9.338 6.214 1.00 95.50 216 GLN A N 1
ATOM 1580 C CA . GLN A 1 216 ? -14.166 10.096 7.194 1.00 95.50 216 GLN A CA 1
ATOM 1581 C C . GLN A 1 216 ? -14.089 9.472 8.590 1.00 95.50 216 GLN A C 1
ATOM 1583 O O . GLN A 1 216 ? -13.860 10.193 9.564 1.00 95.50 216 GLN A O 1
ATOM 1588 N N . LEU A 1 217 ? -14.221 8.146 8.692 1.00 95.94 217 LEU A N 1
ATOM 1589 C CA . LEU A 1 217 ? -14.101 7.433 9.962 1.00 95.94 217 LEU A CA 1
ATOM 1590 C C . LEU A 1 217 ? -12.714 7.641 10.585 1.00 95.94 217 LEU A C 1
ATOM 1592 O O . LEU A 1 217 ? -12.629 8.076 11.733 1.00 95.94 217 LEU A O 1
ATOM 1596 N N . LEU A 1 218 ? -11.642 7.423 9.820 1.00 94.62 218 LEU A N 1
ATOM 1597 C CA . LEU A 1 218 ? -10.266 7.610 10.295 1.00 94.62 218 LEU A CA 1
ATOM 1598 C C . LEU A 1 218 ? -10.035 9.044 10.791 1.00 94.62 218 LEU A C 1
ATOM 1600 O O . LEU A 1 218 ? -9.551 9.250 11.900 1.00 94.62 218 LEU A O 1
ATOM 1604 N N . GLN A 1 219 ? -10.469 10.048 10.024 1.00 92.75 219 GLN A N 1
ATOM 1605 C CA . GLN A 1 219 ? -10.372 11.455 10.423 1.00 92.75 219 GLN A CA 1
ATOM 1606 C C . GLN A 1 219 ? -11.206 11.783 11.667 1.00 92.75 219 GLN A C 1
ATOM 1608 O O . GLN A 1 219 ? -10.843 12.669 12.439 1.00 92.75 219 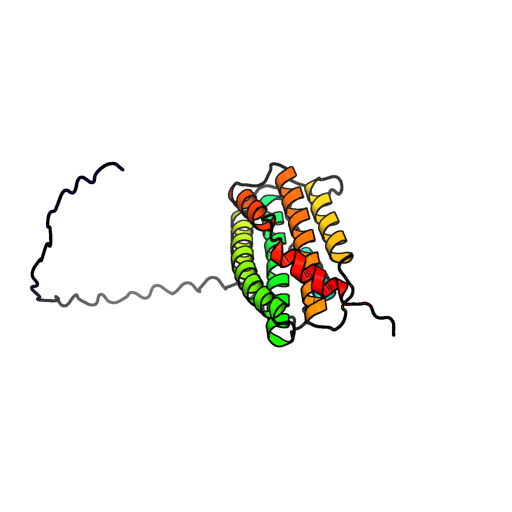GLN A O 1
ATOM 1613 N N . SER A 1 220 ? -12.350 11.126 11.863 1.00 93.69 220 SER A N 1
ATOM 1614 C CA . SER A 1 220 ? -13.171 11.331 13.060 1.00 93.69 220 SER A CA 1
ATOM 1615 C C . SER A 1 220 ? -12.477 10.817 14.322 1.00 93.69 220 SER A C 1
ATOM 1617 O O . SER A 1 220 ? -12.543 11.480 15.353 1.00 93.69 220 SER A O 1
ATOM 1619 N N . VAL A 1 221 ? -11.765 9.689 14.231 1.00 91.62 221 VAL A N 1
ATOM 1620 C CA . VAL A 1 221 ? -11.012 9.108 15.350 1.00 91.62 221 VAL A CA 1
ATOM 1621 C C . VAL A 1 221 ? -9.771 9.945 15.647 1.00 91.62 221 VAL A C 1
ATOM 1623 O O . VAL A 1 221 ? -9.551 10.324 16.795 1.00 91.62 221 VAL A O 1
ATOM 1626 N N . LEU A 1 222 ? -9.018 10.327 14.612 1.00 89.69 222 LEU A N 1
ATOM 1627 C CA . LEU A 1 222 ? -7.797 11.128 14.755 1.00 89.69 222 LEU A CA 1
ATOM 1628 C C . LEU A 1 222 ? -8.056 12.531 15.330 1.00 89.69 222 LEU A C 1
ATOM 1630 O O . LEU A 1 222 ? -7.220 13.064 16.051 1.00 89.69 222 LEU A O 1
ATOM 1634 N N . ARG A 1 223 ? -9.225 13.132 15.067 1.00 88.19 223 ARG A N 1
ATOM 1635 C CA . ARG A 1 223 ? -9.587 14.455 15.613 1.00 88.19 223 ARG A CA 1
ATOM 1636 C C . ARG A 1 223 ? -10.032 14.439 17.075 1.00 88.19 223 ARG A C 1
ATOM 1638 O O . ARG A 1 223 ? -10.041 15.492 17.699 1.00 88.19 223 ARG A O 1
ATOM 1645 N N . LYS A 1 224 ? -10.412 13.288 17.639 1.00 77.44 224 LYS A N 1
ATOM 1646 C CA . LYS A 1 224 ? -10.948 13.208 19.012 1.00 77.44 224 LYS A CA 1
ATOM 1647 C C . LYS A 1 224 ? -9.890 13.382 20.115 1.00 77.44 224 LYS A C 1
ATOM 1649 O O . LYS A 1 224 ? -10.258 13.443 21.285 1.00 77.44 224 LYS A O 1
ATOM 1654 N N . ARG A 1 225 ? -8.602 13.548 19.785 1.00 62.06 225 ARG A N 1
ATOM 1655 C CA . ARG A 1 225 ? -7.575 14.015 20.733 1.00 62.06 225 ARG A CA 1
ATOM 1656 C C . ARG A 1 225 ? -7.511 15.546 20.778 1.00 62.06 225 ARG A C 1
ATOM 1658 O O . ARG A 1 225 ? -6.633 16.147 20.179 1.00 62.06 225 ARG A O 1
ATOM 1665 N N . HIS A 1 226 ? -8.446 16.141 21.515 1.00 48.16 226 HIS A N 1
ATOM 1666 C CA . HIS A 1 226 ? -8.243 17.323 22.364 1.00 48.16 226 HIS A CA 1
ATOM 1667 C C . HIS A 1 226 ? -9.458 17.436 23.297 1.00 48.16 226 HIS A C 1
ATOM 1669 O O . HIS A 1 226 ? -10.546 17.821 22.875 1.00 48.16 226 HIS A O 1
ATOM 1675 N N . PRO A 1 227 ? -9.274 17.061 24.567 1.00 38.16 227 PRO A N 1
ATOM 1676 C CA . PRO A 1 227 ? -9.156 18.107 25.568 1.00 38.16 227 PRO A CA 1
ATOM 1677 C C . PRO A 1 227 ? -7.757 18.079 26.175 1.00 38.16 227 PRO A C 1
ATOM 1679 O O . PRO A 1 227 ? -7.220 17.018 26.488 1.00 38.16 227 PRO A O 1
ATOM 1682 N N . ALA A 1 228 ? -7.163 19.266 26.285 1.00 39.59 228 ALA A N 1
ATOM 1683 C CA . ALA A 1 228 ? -6.034 19.494 27.169 1.00 39.59 228 ALA A CA 1
ATOM 1684 C C . ALA A 1 228 ? -6.407 18.989 28.572 1.00 39.59 228 ALA A C 1
ATOM 1686 O O . ALA A 1 228 ? -7.482 19.325 29.074 1.00 39.59 228 ALA A O 1
ATOM 1687 N N . GLN A 1 229 ? -5.551 18.155 29.154 1.00 37.72 229 GLN A N 1
ATOM 1688 C CA . GLN A 1 229 ? -5.433 18.059 30.604 1.00 37.72 229 GLN A CA 1
ATOM 1689 C C . GLN A 1 229 ? -4.266 18.947 31.010 1.00 37.72 229 GLN A C 1
ATOM 1691 O O . GLN A 1 229 ? -3.252 18.916 30.273 1.00 37.72 229 GLN A O 1
#

Radius of gyration: 26.02 Å; chains: 1; bounding box: 75×74×55 Å